Protein AF-A0A182T6E0-F1 (afdb_monomer)

Organism: NCBI:txid74869

Sequence (244 aa):
MKFIGKLLLTLLLLAVLAVVLLYVLGQTRWAAGWMSRWISNNSEYRLSVEKITHSWSKPGQITLEGVTLAQANQPQALAAKQVDLAFSLRQITEPRYFSSVTLRDGMLNVKPQQGISLPIQADTLQLSNMALQSNDAGWQFDAQKVNAGVTPWQPTASHVLGENNQFQFSAGLMVLNGIPASQVLVQGEIKQNQLILSDFGADLAQGDLTGVASRAADGSWLVERLRLSNVRLQTPLTLEQFWD

Foldseek 3Di:
DVVVVVVVVVVVVVVVVVVVVCVVCCFAQVVQQVVQVVPCVPDQKRWHFRGKDDDPVQNQKIKTAQIWMDGHPGPTQWTARIWIFGDDPCCVVVVQETQEIEGEDIEGEDDQQQQDWDSHWHQKYWYAQYWYFYPDPVKGKTFGRKIKMKGRQDTGSGRRRDQWIWMKMFGQWMQIPNFIWGRWIWTWTHHNQKTWTCWTKTCGQNWIWIFTKMADNVRDIDTPDIDIGPHDDDDPDDPVRVVD

Secondary structure (DSSP, 8-state):
-HHHHHHHHHHHHHHHHHHHHHHHHHTSHHHHHHHHHHHHHHSSEEEE-SEEEE-TTSTTEEEEEEEEEEETTS-EEEEEEEEEEEE-GGGGT-TTEEEEEEEEEEEEE-----S---S-EEEEEEEEEEEEEEEETTEEEEEEEEEEEEESB---SS-TT-SEEEEEEEEEEEEETTEEEEEEEEEEEEETTEEEEEEEEEEETTEEEEEEEEE-TTS-EEEEEEEEES-----SS-TGGGT-

pLDDT: mean 91.02, std 8.21, range [57.72, 98.56]

Solvent-accessible surface area (backbone atoms only — not comparable to full-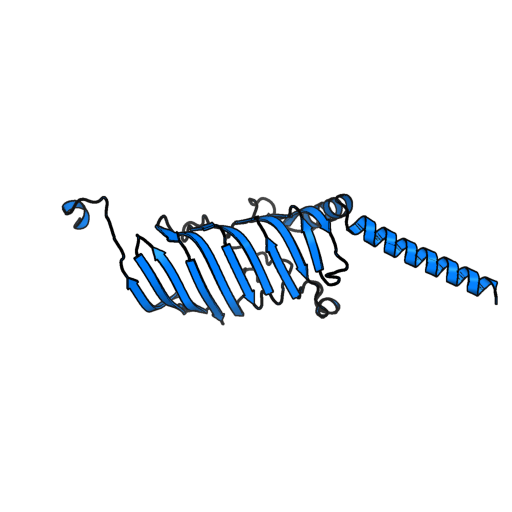atom values): 12082 Å² total; per-residue (Å²): 117,72,63,62,54,51,51,52,50,50,51,50,53,51,51,51,49,49,52,51,49,51,55,58,48,51,45,26,47,65,39,19,50,51,50,18,51,51,46,35,75,75,46,69,36,40,42,44,34,52,30,26,44,73,46,86,94,42,78,57,34,42,37,34,30,50,32,36,35,20,47,65,98,50,71,72,32,34,38,25,48,32,38,39,42,26,61,34,83,58,29,82,84,38,74,48,40,27,42,30,39,37,42,28,57,30,42,37,48,58,64,88,58,88,65,60,48,61,86,53,34,21,52,26,37,35,37,40,50,22,30,42,36,24,85,46,96,90,57,36,34,43,32,35,58,22,33,34,40,29,39,42,21,48,35,38,32,86,32,78,60,30,54,62,24,40,37,40,40,32,23,55,32,35,30,50,76,85,47,63,32,28,63,33,39,40,32,33,34,33,50,86,62,21,40,38,33,77,36,35,34,29,37,37,56,88,14,42,37,40,34,28,34,36,30,45,69,90,66,53,74,47,75,81,40,77,47,78,41,74,61,56,89,79,72,93,63,52,78,71,68,71,76,111

Structure (mmCIF, N/CA/C/O backbone):
data_AF-A0A182T6E0-F1
#
_entry.id   AF-A0A182T6E0-F1
#
loop_
_atom_site.group_PDB
_atom_site.id
_atom_site.type_symbol
_atom_site.label_atom_id
_atom_site.label_alt_id
_atom_site.label_comp_id
_atom_site.label_asym_id
_atom_site.label_entity_id
_atom_site.label_seq_id
_atom_site.pdbx_PDB_ins_code
_atom_site.Cartn_x
_atom_site.Cartn_y
_atom_site.Cartn_z
_atom_site.occupancy
_atom_site.B_iso_or_equiv
_atom_site.auth_seq_id
_atom_site.auth_comp_id
_atom_site.auth_asym_id
_atom_site.auth_atom_id
_atom_site.pdbx_PDB_model_num
ATOM 1 N N . MET A 1 1 ? 34.169 -9.949 -46.796 1.00 57.72 1 MET A N 1
ATOM 2 C CA . MET A 1 1 ? 33.629 -10.632 -45.592 1.00 57.72 1 MET A CA 1
ATOM 3 C C . MET A 1 1 ? 34.096 -10.008 -44.268 1.00 57.72 1 MET A C 1
ATOM 5 O O . MET A 1 1 ? 33.261 -9.800 -43.401 1.00 57.72 1 MET A O 1
ATOM 9 N N . LYS A 1 2 ? 35.375 -9.618 -44.103 1.00 68.12 2 LYS A N 1
ATOM 10 C CA . LYS A 1 2 ? 35.883 -9.005 -42.850 1.00 68.12 2 LYS A CA 1
ATOM 11 C C . LYS A 1 2 ? 35.330 -7.599 -42.529 1.00 68.12 2 LYS A C 1
ATOM 13 O O . LYS A 1 2 ? 35.280 -7.236 -41.362 1.00 68.12 2 LYS A O 1
ATOM 18 N N . PHE A 1 3 ? 34.920 -6.814 -43.532 1.00 76.31 3 PHE A N 1
ATOM 19 C CA . PHE A 1 3 ? 34.395 -5.451 -43.332 1.00 76.31 3 PHE A CA 1
ATOM 20 C C . PHE A 1 3 ? 32.978 -5.443 -42.737 1.00 76.31 3 PHE A C 1
ATOM 22 O O . PHE A 1 3 ? 32.754 -4.790 -41.727 1.00 76.31 3 PHE A O 1
ATOM 29 N N . ILE A 1 4 ? 32.060 -6.248 -43.289 1.00 83.12 4 ILE A N 1
ATOM 30 C CA . ILE A 1 4 ? 30.699 -6.416 -42.748 1.00 83.12 4 ILE A CA 1
ATOM 31 C C . ILE A 1 4 ? 30.737 -6.972 -41.320 1.00 83.12 4 ILE A C 1
ATOM 33 O O . ILE A 1 4 ? 30.045 -6.453 -40.453 1.00 83.12 4 ILE A O 1
ATOM 37 N N . GLY A 1 5 ? 31.596 -7.961 -41.044 1.00 84.88 5 GLY A N 1
ATOM 38 C CA . GLY A 1 5 ? 31.765 -8.486 -39.685 1.00 84.88 5 GLY A CA 1
ATOM 39 C C . GLY A 1 5 ? 32.250 -7.428 -38.686 1.00 84.88 5 GLY A C 1
ATOM 40 O O . GLY A 1 5 ? 31.715 -7.339 -37.587 1.00 84.88 5 GLY A O 1
ATOM 41 N N . LYS A 1 6 ? 33.213 -6.579 -39.076 1.00 90.12 6 LYS A N 1
ATOM 42 C CA . LYS A 1 6 ? 33.683 -5.462 -38.239 1.00 90.12 6 LYS A CA 1
ATOM 43 C C . LYS A 1 6 ? 32.600 -4.401 -38.028 1.00 90.12 6 LYS A C 1
ATOM 45 O O . LYS A 1 6 ? 32.441 -3.950 -36.902 1.00 90.12 6 LYS A O 1
ATOM 50 N N . LEU A 1 7 ? 31.843 -4.051 -39.072 1.00 90.94 7 LEU A N 1
ATOM 51 C CA . LEU A 1 7 ? 30.739 -3.089 -38.996 1.00 90.94 7 LEU A CA 1
ATOM 52 C C . LEU A 1 7 ? 29.631 -3.582 -38.049 1.00 90.94 7 LEU A C 1
ATOM 54 O O . LEU A 1 7 ? 29.219 -2.856 -37.145 1.00 90.94 7 LEU A O 1
ATOM 58 N N . LEU A 1 8 ? 29.189 -4.832 -38.215 1.00 90.44 8 LEU A N 1
ATOM 59 C CA . LEU A 1 8 ? 28.180 -5.448 -37.351 1.00 90.44 8 LEU A CA 1
ATOM 60 C C . LEU A 1 8 ? 28.662 -5.541 -35.900 1.00 90.44 8 LEU A C 1
ATOM 62 O O . LEU A 1 8 ? 27.906 -5.212 -34.992 1.00 90.44 8 LEU A O 1
ATOM 66 N N . LEU A 1 9 ? 29.928 -5.909 -35.675 1.00 93.00 9 LEU A N 1
ATOM 67 C CA . LEU A 1 9 ? 30.518 -5.932 -34.336 1.00 93.00 9 LEU A CA 1
ATOM 68 C C . LEU A 1 9 ? 30.552 -4.533 -33.703 1.00 93.00 9 LEU A C 1
ATOM 70 O O . LEU A 1 9 ? 30.203 -4.388 -32.535 1.00 93.00 9 LEU A O 1
ATOM 74 N N . THR A 1 10 ? 30.932 -3.496 -34.458 1.00 93.62 10 THR A N 1
ATOM 75 C CA . THR A 1 10 ? 30.927 -2.115 -33.947 1.00 93.62 10 THR A CA 1
ATOM 76 C C . THR A 1 10 ? 29.522 -1.618 -33.621 1.00 93.62 10 THR 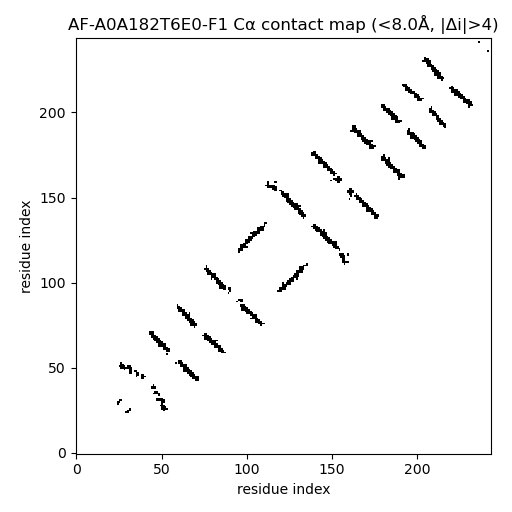A C 1
ATOM 78 O O . THR A 1 10 ? 29.335 -0.987 -32.585 1.00 93.62 10 THR A O 1
ATOM 81 N N . LEU A 1 11 ? 28.526 -1.942 -34.452 1.00 93.19 11 LEU A N 1
ATOM 82 C CA . LEU A 1 11 ? 27.127 -1.601 -34.189 1.00 93.19 11 LEU A CA 1
ATOM 83 C C . LEU A 1 11 ? 26.599 -2.320 -32.948 1.00 93.19 11 LEU A C 1
ATOM 85 O O . LEU A 1 11 ? 25.951 -1.694 -32.115 1.00 93.19 11 LEU A O 1
ATOM 89 N N . LEU A 1 12 ? 26.919 -3.606 -32.789 1.00 93.88 12 LEU A N 1
ATOM 90 C CA . LEU A 1 12 ? 26.554 -4.378 -31.605 1.00 93.88 12 LEU A CA 1
ATOM 91 C C . LEU A 1 12 ? 27.196 -3.798 -30.337 1.00 93.88 12 LEU A C 1
ATOM 93 O O . LEU A 1 12 ? 26.510 -3.620 -29.335 1.00 93.88 12 LEU A O 1
ATOM 97 N N . LEU A 1 13 ? 28.481 -3.433 -30.384 1.00 94.50 13 LEU A N 1
ATOM 98 C CA . LEU A 1 13 ? 29.164 -2.787 -29.258 1.00 94.50 13 LEU A CA 1
ATOM 99 C C . LEU A 1 13 ? 28.557 -1.422 -28.912 1.00 94.50 13 LEU A C 1
ATOM 101 O O . LEU A 1 13 ? 28.362 -1.132 -27.734 1.00 94.50 13 LEU A O 1
ATOM 105 N N . LEU A 1 14 ? 28.216 -0.602 -29.911 1.00 95.06 14 LEU A N 1
ATOM 106 C CA . LEU A 1 14 ? 27.526 0.672 -29.689 1.00 95.06 14 LEU A CA 1
ATOM 107 C C . LEU A 1 14 ? 26.131 0.471 -29.093 1.00 95.06 14 LEU A C 1
ATOM 109 O O . LEU A 1 14 ? 25.751 1.208 -28.188 1.00 95.06 14 LEU A O 1
ATOM 113 N N . ALA A 1 15 ? 25.387 -0.535 -29.556 1.00 93.56 15 ALA A N 1
ATOM 114 C CA . ALA A 1 15 ? 24.080 -0.869 -29.005 1.00 93.56 15 ALA A CA 1
ATOM 115 C C . ALA A 1 15 ? 24.186 -1.297 -27.534 1.00 93.56 15 ALA A C 1
ATOM 117 O O . ALA A 1 15 ? 23.445 -0.795 -26.693 1.00 93.56 15 ALA A O 1
ATOM 118 N N . VAL A 1 16 ? 25.150 -2.160 -27.197 1.00 93.44 16 VAL A N 1
ATOM 119 C CA . VAL A 1 16 ? 25.416 -2.565 -25.808 1.00 93.44 16 VAL A CA 1
ATOM 120 C C . VAL A 1 16 ? 25.812 -1.360 -24.954 1.00 93.44 16 VAL A C 1
ATOM 122 O O . VAL A 1 16 ? 25.268 -1.181 -23.867 1.00 93.44 16 VAL A O 1
ATOM 125 N N . LEU A 1 17 ? 26.702 -0.495 -25.450 1.00 93.50 17 LEU A N 1
ATOM 126 C CA . LEU A 1 17 ? 27.092 0.729 -24.748 1.00 93.50 17 LEU A CA 1
ATOM 127 C C . LEU A 1 17 ? 25.886 1.642 -24.495 1.00 93.50 17 LEU A C 1
ATOM 129 O O . LEU A 1 17 ? 25.734 2.159 -23.391 1.00 93.50 17 LEU A O 1
ATOM 133 N N . ALA A 1 18 ? 25.011 1.810 -25.487 1.00 92.00 18 ALA A N 1
ATOM 134 C CA . ALA A 1 18 ? 23.792 2.598 -25.350 1.00 92.00 18 ALA A CA 1
ATOM 135 C C . ALA A 1 18 ? 22.856 2.015 -24.280 1.00 92.00 18 ALA A C 1
ATOM 137 O O . ALA A 1 18 ? 22.346 2.764 -23.450 1.00 92.00 18 ALA A O 1
ATOM 138 N N . VAL A 1 19 ? 22.682 0.690 -24.236 1.00 90.00 19 VAL A N 1
ATOM 139 C CA . VAL A 1 19 ? 21.894 0.013 -23.191 1.00 90.00 19 VAL A CA 1
ATOM 140 C C . VAL A 1 19 ? 22.500 0.241 -21.806 1.00 90.00 19 VAL A C 1
ATOM 142 O O . VAL A 1 19 ? 21.774 0.574 -20.873 1.00 90.00 19 VAL A O 1
ATOM 145 N N . VAL A 1 20 ? 23.823 0.126 -21.666 1.00 88.31 20 VAL A N 1
ATOM 146 C CA . VAL A 1 20 ? 24.518 0.384 -20.394 1.00 88.31 20 VAL A CA 1
ATOM 147 C C . VAL A 1 20 ? 24.355 1.843 -19.962 1.00 88.31 20 VAL A C 1
ATOM 149 O O . VAL A 1 20 ? 24.068 2.107 -18.797 1.00 88.31 20 VAL A O 1
ATOM 152 N N . LEU A 1 21 ? 24.482 2.799 -20.886 1.00 87.94 21 LEU A N 1
ATOM 153 C CA . LEU A 1 21 ? 24.272 4.217 -20.590 1.00 87.94 21 LEU A CA 1
ATOM 154 C C . LEU A 1 21 ? 22.830 4.499 -20.159 1.00 87.94 21 LEU A C 1
ATOM 156 O O . LEU A 1 21 ? 22.627 5.172 -19.152 1.00 87.94 21 LEU A O 1
ATOM 160 N N . LEU A 1 22 ? 21.836 3.957 -20.869 1.00 86.06 22 LEU A N 1
ATOM 161 C CA . LEU A 1 22 ? 20.424 4.080 -20.494 1.00 86.06 22 LEU A CA 1
ATOM 162 C C . LEU A 1 22 ? 20.152 3.471 -19.117 1.00 86.06 22 LEU A C 1
ATOM 164 O O . LEU A 1 22 ? 19.451 4.079 -18.311 1.00 86.06 22 LEU A O 1
ATOM 168 N N . TYR A 1 23 ? 20.745 2.314 -18.825 1.00 85.06 23 TYR A N 1
ATOM 169 C CA . TYR A 1 23 ? 20.648 1.664 -17.522 1.00 85.06 23 TYR A CA 1
ATOM 170 C C . TYR A 1 23 ? 21.203 2.547 -16.398 1.00 85.06 23 TYR A C 1
ATOM 172 O O . TYR A 1 23 ? 20.532 2.750 -15.387 1.00 85.06 23 TYR A O 1
ATOM 180 N N . VAL A 1 24 ? 22.402 3.112 -16.580 1.00 83.06 24 VAL A N 1
ATOM 181 C CA . VAL A 1 24 ? 23.033 3.982 -15.576 1.00 83.06 24 VAL A CA 1
ATOM 182 C C . VAL A 1 24 ? 22.238 5.275 -15.403 1.00 83.06 24 VAL A C 1
ATOM 184 O O . VAL A 1 24 ? 21.956 5.665 -14.274 1.00 83.06 24 VAL A O 1
ATOM 187 N N . LEU A 1 25 ? 21.828 5.918 -16.500 1.00 82.88 25 LEU A N 1
ATOM 188 C CA . LEU A 1 25 ? 21.055 7.163 -16.464 1.00 82.88 25 LEU A CA 1
ATOM 189 C C . LEU A 1 25 ? 19.673 6.966 -15.836 1.00 82.88 25 LEU A C 1
ATOM 191 O O . LEU A 1 25 ? 19.236 7.821 -15.064 1.00 82.88 25 LEU A O 1
ATOM 195 N N . GLY A 1 26 ? 19.013 5.839 -16.112 1.00 79.56 26 GLY A N 1
ATOM 196 C CA . GLY A 1 26 ? 17.705 5.492 -15.555 1.00 79.56 26 GLY A CA 1
ATOM 197 C C . GLY A 1 26 ? 17.693 5.397 -14.028 1.00 79.56 26 GLY A C 1
ATOM 198 O O . GLY A 1 26 ? 16.669 5.670 -13.412 1.00 79.56 26 GLY A O 1
ATOM 199 N N . GLN A 1 27 ? 18.838 5.100 -13.408 1.00 82.06 27 GLN A N 1
ATOM 200 C CA . GLN A 1 27 ? 18.989 5.005 -11.950 1.00 82.06 27 GLN A CA 1
ATOM 201 C C . GLN A 1 27 ? 19.401 6.320 -11.268 1.00 82.06 27 GLN A C 1
ATOM 203 O O . GLN A 1 27 ? 19.861 6.339 -10.125 1.00 82.06 27 GLN A O 1
ATOM 208 N N . THR A 1 28 ? 19.294 7.449 -11.967 1.00 83.12 28 THR A N 1
ATOM 209 C CA . THR A 1 28 ? 19.714 8.748 -11.428 1.00 83.12 28 THR A CA 1
ATOM 210 C C . THR A 1 28 ? 18.536 9.608 -10.980 1.00 83.12 28 THR A C 1
ATOM 212 O O . THR A 1 28 ? 17.399 9.455 -11.431 1.00 83.12 28 THR A O 1
ATOM 215 N N . ARG A 1 29 ? 18.833 10.607 -10.137 1.00 87.06 29 ARG A N 1
ATOM 216 C CA . ARG A 1 29 ? 17.891 11.687 -9.783 1.00 87.06 29 ARG A CA 1
ATOM 217 C C . ARG A 1 29 ? 17.394 12.450 -11.020 1.00 87.06 29 ARG A C 1
ATOM 219 O O . ARG A 1 29 ? 16.288 12.978 -11.018 1.00 87.06 29 ARG A O 1
ATOM 226 N N . TRP A 1 30 ? 18.194 12.496 -12.091 1.00 85.94 30 TRP A N 1
ATOM 227 C CA . TRP A 1 30 ? 17.812 13.147 -13.344 1.00 85.94 30 TRP A CA 1
ATOM 228 C C . TRP A 1 30 ? 16.653 12.417 -14.033 1.00 85.94 30 TRP A C 1
ATOM 230 O O . TRP A 1 30 ? 15.656 13.055 -14.375 1.00 85.94 30 TRP A O 1
ATOM 240 N N . ALA A 1 31 ? 16.741 11.089 -14.169 1.00 86.25 31 ALA A N 1
ATOM 241 C CA . ALA A 1 31 ? 15.662 10.284 -14.740 1.00 86.25 31 ALA A CA 1
ATOM 242 C C . ALA A 1 31 ? 14.386 10.375 -13.892 1.00 86.25 31 ALA A C 1
ATOM 244 O O . ALA A 1 31 ? 13.301 10.583 -14.436 1.00 86.25 31 ALA A O 1
ATOM 245 N N . ALA A 1 32 ? 14.527 10.324 -12.563 1.00 89.94 32 ALA A N 1
ATOM 246 C CA . ALA A 1 32 ? 13.418 10.499 -11.628 1.00 89.94 32 ALA A CA 1
ATOM 247 C C . ALA A 1 32 ? 12.711 11.854 -11.813 1.00 89.94 32 ALA A C 1
ATOM 249 O O . ALA A 1 32 ? 11.487 11.907 -11.949 1.00 89.94 32 ALA A O 1
ATOM 250 N N . GLY A 1 33 ? 13.472 12.949 -11.912 1.00 90.06 33 GLY A N 1
ATOM 251 C CA . GLY A 1 33 ? 12.927 14.291 -12.127 1.00 90.06 33 GLY A CA 1
ATOM 252 C C . GLY A 1 33 ? 12.317 14.502 -13.518 1.00 90.06 33 GLY A C 1
ATOM 253 O O . GLY A 1 33 ? 11.352 15.256 -13.668 1.00 90.06 33 GLY A O 1
ATOM 254 N N . TRP A 1 34 ? 12.846 13.853 -14.559 1.00 89.44 34 TRP A N 1
ATOM 255 C CA . TRP A 1 34 ? 12.226 13.851 -15.888 1.00 89.44 34 TRP A CA 1
ATOM 256 C C . TRP A 1 34 ? 10.898 13.080 -15.889 1.00 89.44 34 TRP A C 1
ATOM 258 O O . TRP A 1 34 ? 9.882 13.639 -16.298 1.00 89.44 34 TRP A O 1
ATOM 268 N N . MET A 1 35 ? 10.881 11.858 -15.345 1.00 90.00 35 MET A N 1
ATOM 269 C CA . MET A 1 35 ? 9.68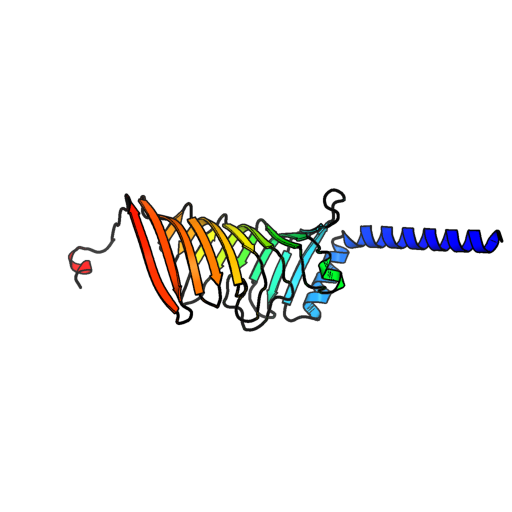4 11.014 -15.236 1.00 90.00 35 MET A CA 1
ATOM 270 C C . MET A 1 35 ? 8.581 11.695 -14.419 1.00 90.00 35 MET A C 1
ATOM 272 O O . MET A 1 35 ? 7.432 11.745 -14.852 1.00 90.00 35 MET A O 1
ATOM 276 N N . SER A 1 36 ? 8.940 12.284 -13.276 1.00 91.44 36 SER A N 1
ATOM 277 C CA . SER A 1 36 ? 8.018 13.018 -12.399 1.00 91.44 36 SER A CA 1
ATOM 278 C C . SER A 1 36 ? 7.305 14.155 -13.134 1.00 91.44 36 SER A C 1
ATOM 280 O O . SER A 1 36 ? 6.081 14.275 -13.073 1.00 91.44 36 SER A O 1
ATOM 282 N N . ARG A 1 37 ? 8.059 14.965 -13.893 1.00 92.31 37 ARG A N 1
ATOM 283 C CA . ARG A 1 37 ? 7.504 16.067 -14.696 1.00 92.31 37 ARG A CA 1
ATOM 284 C C . ARG A 1 37 ? 6.657 15.563 -15.855 1.00 92.31 37 ARG A C 1
ATOM 286 O O . ARG A 1 37 ? 5.596 16.121 -16.107 1.00 92.31 37 ARG A O 1
ATOM 293 N N . TRP A 1 38 ? 7.109 14.521 -16.551 1.00 91.19 38 TRP A N 1
ATOM 294 C CA . TRP A 1 38 ? 6.354 13.952 -17.662 1.00 91.19 38 TRP A CA 1
ATOM 295 C C . TRP A 1 38 ? 5.000 13.408 -17.189 1.00 91.19 38 TRP A C 1
ATOM 297 O O . TRP A 1 38 ? 3.981 13.779 -17.764 1.00 91.19 38 TRP A O 1
ATOM 307 N N . ILE A 1 39 ? 4.960 12.634 -16.099 1.00 89.44 39 ILE A N 1
ATOM 308 C CA . ILE A 1 39 ? 3.701 12.130 -15.523 1.00 89.44 39 ILE A CA 1
ATOM 309 C C . ILE A 1 39 ? 2.827 13.293 -15.047 1.00 89.44 39 ILE A C 1
ATOM 311 O O . ILE A 1 39 ? 1.645 13.340 -15.376 1.00 89.44 39 ILE A O 1
ATOM 315 N N . SER A 1 40 ? 3.411 14.267 -14.345 1.00 89.75 40 SER A N 1
ATOM 316 C CA . SER A 1 40 ? 2.656 15.403 -13.802 1.00 89.75 40 SER A CA 1
ATOM 317 C C . SER A 1 40 ? 2.054 16.325 -14.865 1.00 89.75 40 SER A C 1
ATOM 319 O O . SER A 1 40 ? 1.021 16.939 -14.620 1.00 89.75 40 SER A O 1
ATOM 321 N N . ASN A 1 41 ? 2.678 16.427 -16.041 1.00 92.00 41 ASN A N 1
ATOM 322 C CA . ASN A 1 41 ? 2.191 17.265 -17.139 1.00 92.00 41 ASN A CA 1
ATOM 323 C C . ASN A 1 41 ? 1.202 16.539 -18.063 1.00 92.00 41 ASN A C 1
ATOM 325 O O . ASN A 1 41 ? 0.455 17.200 -18.777 1.00 92.00 41 ASN A O 1
ATOM 329 N N . ASN A 1 42 ? 1.222 15.202 -18.086 1.00 90.50 42 ASN A N 1
ATOM 330 C CA . ASN A 1 42 ? 0.431 14.386 -19.016 1.00 90.50 42 ASN A CA 1
ATOM 331 C C . ASN A 1 42 ? -0.646 13.543 -18.313 1.00 90.50 42 ASN A C 1
ATOM 333 O O . ASN A 1 42 ? -1.236 12.662 -18.935 1.00 90.50 42 ASN A O 1
ATOM 337 N N . SER A 1 43 ? -0.892 13.769 -17.021 1.00 88.12 43 SER A N 1
ATOM 338 C CA . SER A 1 43 ? -1.910 13.043 -16.262 1.00 88.12 43 SER A CA 1
ATOM 339 C C . SER A 1 43 ? -2.607 13.935 -15.241 1.00 88.12 43 SER A C 1
ATOM 341 O O . SER A 1 43 ? -2.153 15.032 -14.925 1.00 88.12 43 SER A O 1
ATOM 343 N N . GLU A 1 44 ? -3.703 13.430 -14.683 1.00 88.50 44 GLU A N 1
ATOM 344 C CA . GLU A 1 44 ? -4.434 14.073 -13.586 1.00 88.50 44 GLU A CA 1
ATOM 345 C C . GLU A 1 44 ? -3.743 13.885 -12.224 1.00 88.50 44 GLU A C 1
ATOM 347 O O . GLU A 1 44 ? -4.274 14.291 -11.190 1.00 88.50 44 GLU A O 1
ATOM 352 N N . TYR A 1 45 ? -2.549 13.286 -12.206 1.00 89.25 45 TYR A N 1
ATOM 353 C CA . TYR A 1 45 ? -1.746 13.065 -11.012 1.00 89.25 45 TYR A CA 1
ATOM 354 C C . TYR A 1 45 ? -0.513 13.957 -11.009 1.00 89.25 45 TYR A C 1
ATOM 356 O O . TYR A 1 45 ? 0.156 14.116 -12.021 1.00 89.25 45 TYR A O 1
ATOM 364 N N . ARG A 1 46 ? -0.152 14.474 -9.836 1.00 92.12 46 ARG A N 1
ATOM 365 C CA . ARG A 1 46 ? 1.157 15.071 -9.569 1.00 92.12 46 ARG A CA 1
ATOM 366 C C . ARG A 1 46 ? 2.017 14.040 -8.857 1.00 92.12 46 ARG A C 1
ATOM 368 O O . ARG A 1 46 ? 1.766 13.725 -7.695 1.00 92.12 46 ARG A O 1
ATOM 375 N N . LEU A 1 47 ? 3.010 13.521 -9.570 1.00 93.31 47 LEU A N 1
ATOM 376 C CA . LEU A 1 47 ? 3.992 12.577 -9.050 1.00 93.31 47 LEU A CA 1
ATOM 377 C C . LEU A 1 47 ? 5.340 13.281 -8.899 1.00 93.31 47 LEU A C 1
ATOM 379 O O . LEU A 1 47 ? 5.831 13.893 -9.847 1.00 93.31 47 LEU A O 1
ATOM 383 N N . SER A 1 48 ? 5.970 13.121 -7.740 1.00 95.06 48 SER A N 1
ATOM 384 C CA . SER A 1 48 ? 7.385 13.431 -7.545 1.00 95.06 48 SER A CA 1
ATOM 385 C C . SER A 1 48 ? 8.113 12.199 -7.036 1.00 95.06 48 SER A C 1
ATOM 387 O O . SER A 1 48 ? 7.660 11.556 -6.094 1.00 95.06 48 SER A O 1
ATOM 389 N N . VAL A 1 49 ? 9.250 11.900 -7.651 1.00 96.06 49 VAL A N 1
ATOM 390 C CA . VAL A 1 49 ? 10.186 10.847 -7.260 1.00 96.06 49 VAL A CA 1
ATOM 391 C C . VAL A 1 49 ? 11.566 11.478 -7.181 1.00 96.06 49 VAL A C 1
ATOM 393 O O . VAL A 1 49 ? 12.006 12.130 -8.131 1.00 96.06 49 VAL A O 1
ATOM 396 N N . GLU A 1 50 ? 12.265 11.288 -6.068 1.00 94.56 50 GLU A N 1
ATOM 397 C CA . GLU A 1 50 ? 13.601 11.857 -5.900 1.00 94.56 50 GLU A CA 1
ATOM 398 C C . GLU A 1 50 ? 14.671 11.061 -6.638 1.00 94.56 50 GLU A C 1
ATOM 400 O O . GLU A 1 50 ? 15.596 11.638 -7.218 1.00 94.56 50 GLU A O 1
ATOM 405 N N . LYS A 1 51 ? 14.573 9.731 -6.593 1.00 93.94 51 LYS A N 1
ATOM 406 C CA . LYS A 1 51 ? 15.581 8.828 -7.143 1.00 93.94 51 LYS A CA 1
ATOM 407 C C . LYS A 1 51 ? 14.950 7.497 -7.530 1.00 93.94 51 LYS A C 1
ATOM 409 O O . LYS A 1 51 ? 14.037 7.016 -6.869 1.00 93.94 51 LYS A O 1
ATOM 414 N N . ILE A 1 52 ? 15.465 6.905 -8.598 1.00 94.06 52 ILE A N 1
ATOM 415 C CA . ILE A 1 52 ? 15.124 5.552 -9.033 1.00 94.06 52 ILE A CA 1
ATOM 416 C C . ILE A 1 52 ? 16.360 4.693 -8.808 1.00 94.06 52 ILE A C 1
ATOM 418 O O . ILE A 1 52 ? 17.463 5.109 -9.149 1.00 94.06 52 ILE A O 1
ATOM 422 N N . THR A 1 53 ? 16.197 3.506 -8.249 1.00 91.69 53 THR A N 1
ATOM 423 C CA . THR A 1 53 ? 17.273 2.533 -8.076 1.00 91.69 53 THR A CA 1
ATOM 424 C C . THR A 1 53 ? 16.839 1.163 -8.570 1.00 91.69 53 THR A C 1
ATOM 426 O O . THR A 1 53 ? 15.657 0.821 -8.600 1.00 91.69 53 THR A O 1
ATOM 429 N N . HIS A 1 54 ? 17.817 0.375 -9.004 1.00 91.12 54 HIS A N 1
ATOM 430 C CA . HIS A 1 54 ? 17.611 -0.998 -9.435 1.00 91.12 54 HIS A CA 1
ATOM 431 C C . HIS A 1 54 ? 18.778 -1.852 -8.935 1.00 91.12 54 HIS A C 1
ATOM 433 O O . HIS A 1 54 ? 19.939 -1.457 -9.047 1.00 91.12 54 HIS A O 1
ATOM 439 N N . SER A 1 55 ? 18.475 -3.025 -8.376 1.00 86.69 55 SER A N 1
ATOM 440 C CA . SER A 1 55 ? 19.485 -3.946 -7.850 1.00 86.69 55 SER A CA 1
ATOM 441 C C . SER A 1 55 ? 19.544 -5.218 -8.681 1.00 86.69 55 SER A C 1
ATOM 443 O O . SER A 1 55 ? 18.528 -5.866 -8.914 1.00 86.69 55 SER A O 1
ATOM 445 N N . TRP A 1 56 ? 20.754 -5.657 -9.023 1.00 86.44 56 TRP A N 1
ATOM 446 C CA . TRP A 1 56 ? 20.979 -6.944 -9.687 1.00 86.44 56 TRP A CA 1
ATOM 447 C C . TRP A 1 56 ? 20.548 -8.153 -8.847 1.00 86.44 56 TRP A C 1
ATOM 449 O O . TRP A 1 56 ? 20.280 -9.209 -9.407 1.00 86.44 56 TRP A O 1
ATOM 459 N N . SER A 1 57 ? 20.437 -8.010 -7.521 1.00 89.19 57 SER A N 1
ATOM 460 C CA . SER A 1 57 ? 19.893 -9.067 -6.657 1.00 89.19 57 SER A CA 1
ATOM 461 C C . SER A 1 57 ? 18.376 -9.241 -6.793 1.00 89.19 57 SER A C 1
ATOM 463 O O . SER A 1 57 ? 17.845 -10.272 -6.387 1.00 89.19 57 SER A O 1
ATOM 465 N N . LYS A 1 58 ? 17.677 -8.248 -7.360 1.00 89.62 58 LYS A N 1
ATOM 466 C CA . LYS A 1 58 ? 16.232 -8.256 -7.622 1.00 89.62 58 LYS A CA 1
ATOM 467 C C . LYS A 1 58 ? 15.951 -7.681 -9.020 1.00 89.62 58 LYS A C 1
ATOM 469 O O . LYS A 1 58 ? 15.363 -6.608 -9.129 1.00 89.62 58 LYS A O 1
ATOM 474 N N . PRO A 1 59 ? 16.343 -8.384 -10.097 1.00 87.88 59 PRO A N 1
ATOM 475 C CA . PRO A 1 59 ? 16.296 -7.845 -11.461 1.00 87.88 59 PRO A CA 1
ATOM 476 C C . PRO A 1 59 ? 14.871 -7.585 -11.979 1.00 87.88 59 PRO A C 1
ATOM 478 O O . PRO A 1 59 ? 14.680 -6.880 -12.962 1.00 87.88 59 PRO A O 1
ATOM 481 N N . GLY A 1 60 ? 13.861 -8.170 -11.332 1.00 92.25 60 GLY A N 1
ATOM 482 C CA . GLY A 1 60 ? 12.451 -7.937 -11.634 1.00 92.25 60 GLY A CA 1
ATOM 483 C C . GLY A 1 60 ? 11.830 -6.785 -10.847 1.00 92.25 60 GLY A C 1
ATOM 484 O O . GLY A 1 60 ? 10.612 -6.690 -10.841 1.00 92.25 60 GLY A O 1
ATOM 485 N N . GLN A 1 61 ? 12.607 -5.956 -10.144 1.00 94.75 61 GLN A N 1
ATOM 486 C CA . GLN A 1 61 ? 12.081 -4.906 -9.273 1.00 94.75 61 GLN A CA 1
ATOM 487 C C . GLN A 1 61 ? 12.813 -3.580 -9.493 1.00 94.75 61 GLN A C 1
ATOM 489 O O . GLN A 1 61 ? 14.042 -3.533 -9.511 1.00 94.75 61 GLN A O 1
ATOM 494 N N . ILE A 1 62 ? 12.054 -2.488 -9.567 1.00 94.31 62 ILE A N 1
ATOM 495 C CA . ILE A 1 62 ? 12.579 -1.126 -9.425 1.00 94.31 62 ILE A CA 1
ATOM 496 C C . ILE A 1 62 ? 12.154 -0.540 -8.086 1.00 94.31 62 ILE A C 1
ATOM 498 O O . ILE A 1 62 ? 11.065 -0.818 -7.582 1.00 94.31 62 ILE A O 1
ATOM 502 N N . THR A 1 63 ? 13.016 0.296 -7.527 1.00 96.06 63 THR A N 1
ATOM 503 C CA . THR A 1 63 ? 12.757 1.002 -6.280 1.00 96.06 63 THR A CA 1
ATOM 504 C C . THR A 1 63 ? 12.751 2.500 -6.551 1.00 96.06 63 THR A C 1
ATOM 506 O O . THR A 1 63 ? 13.645 3.043 -7.196 1.00 96.06 63 THR A O 1
ATOM 509 N N . LEU A 1 64 ? 11.711 3.172 -6.079 1.00 96.31 64 LEU A N 1
ATOM 510 C CA . LEU A 1 64 ? 11.537 4.615 -6.152 1.00 96.31 64 LEU A CA 1
ATOM 511 C C . LEU A 1 64 ? 11.726 5.179 -4.744 1.00 96.31 64 LEU A C 1
ATOM 513 O O . LEU A 1 64 ? 11.054 4.741 -3.815 1.00 96.31 64 LEU A O 1
ATOM 517 N N . GLU A 1 65 ? 12.623 6.143 -4.576 1.00 96.62 65 GLU A N 1
ATOM 518 C CA . GLU A 1 65 ? 12.886 6.800 -3.293 1.00 96.62 65 GLU A CA 1
ATOM 519 C C . GLU A 1 65 ? 12.268 8.208 -3.279 1.00 96.62 65 GLU A C 1
ATOM 521 O O . GLU A 1 65 ? 12.267 8.907 -4.299 1.00 96.62 65 GLU A O 1
ATOM 526 N N . GLY A 1 66 ? 11.756 8.631 -2.119 1.00 96.62 66 GLY A N 1
ATOM 527 C CA . GLY A 1 66 ? 11.158 9.957 -1.921 1.00 96.62 66 GLY A CA 1
ATOM 528 C C . GLY A 1 66 ? 9.940 10.186 -2.817 1.00 96.62 66 GLY A C 1
ATOM 529 O O . GLY A 1 66 ? 9.889 11.152 -3.579 1.00 96.62 66 GLY A O 1
ATOM 530 N N . VAL A 1 67 ? 8.984 9.256 -2.782 1.00 96.81 67 VAL A N 1
ATOM 531 C CA . VAL A 1 67 ? 7.801 9.288 -3.643 1.00 96.81 67 VAL A CA 1
ATOM 532 C C . VAL A 1 67 ? 6.709 10.113 -2.994 1.00 96.81 67 VAL A C 1
ATOM 534 O O . VAL A 1 67 ? 6.300 9.848 -1.867 1.00 96.81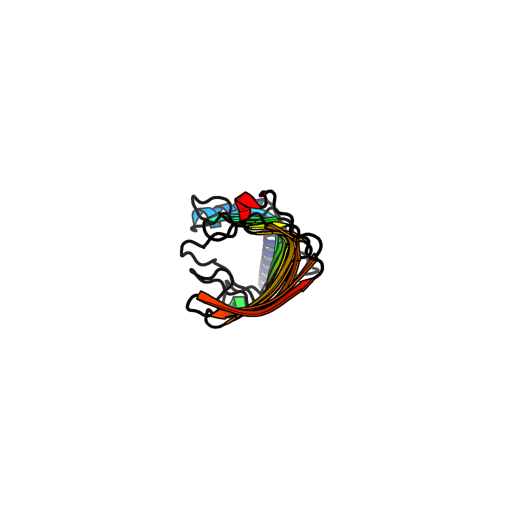 67 VAL A O 1
ATOM 537 N N . THR A 1 68 ? 6.165 11.065 -3.740 1.00 95.69 68 THR A N 1
ATOM 538 C CA . THR A 1 68 ? 4.925 11.742 -3.373 1.00 95.69 68 THR A CA 1
ATOM 539 C C . THR A 1 68 ? 3.944 11.700 -4.531 1.00 95.69 68 THR A C 1
ATOM 541 O O . THR A 1 68 ? 4.329 11.857 -5.690 1.00 95.69 68 THR A O 1
ATOM 544 N N . LEU A 1 69 ? 2.674 11.470 -4.214 1.00 93.12 69 LEU A N 1
ATOM 545 C CA . LEU A 1 69 ? 1.585 11.429 -5.178 1.00 93.12 69 LEU A CA 1
ATOM 546 C C . LEU A 1 69 ? 0.424 12.272 -4.661 1.00 93.12 69 LEU A C 1
ATOM 548 O O . LEU A 1 69 ? 0.011 12.157 -3.506 1.00 93.12 69 LEU A O 1
ATOM 552 N N . ALA A 1 70 ? -0.124 13.095 -5.540 1.00 91.06 70 ALA A N 1
ATOM 553 C CA . ALA A 1 70 ? -1.364 13.822 -5.327 1.00 91.06 70 ALA A CA 1
ATOM 554 C C . ALA A 1 70 ? -2.211 13.751 -6.598 1.00 91.06 70 ALA A C 1
ATOM 556 O O . ALA A 1 70 ? -1.679 13.604 -7.697 1.00 91.06 70 ALA A O 1
ATOM 557 N N . GLN A 1 71 ? -3.523 13.900 -6.469 1.00 87.88 71 GLN A N 1
ATOM 558 C CA . GLN A 1 71 ? -4.362 14.248 -7.613 1.00 87.88 71 GLN A CA 1
ATOM 559 C C . GLN A 1 71 ? -4.201 15.752 -7.906 1.00 87.88 71 GLN A C 1
ATOM 561 O O . GLN A 1 71 ? -3.876 16.542 -7.013 1.00 87.88 71 GLN A O 1
ATOM 566 N N . ALA A 1 72 ? -4.379 16.169 -9.157 1.00 82.44 72 ALA A N 1
ATOM 567 C CA . ALA A 1 72 ? -4.272 17.566 -9.553 1.00 82.44 72 ALA A CA 1
ATOM 568 C C . ALA A 1 72 ? -5.188 18.454 -8.691 1.00 82.44 72 ALA A C 1
ATOM 570 O O . ALA A 1 72 ? -6.372 18.176 -8.528 1.00 82.44 72 ALA A O 1
ATOM 571 N N . ASN A 1 73 ? -4.616 19.526 -8.132 1.00 82.56 73 ASN A N 1
ATOM 572 C CA . ASN A 1 73 ? -5.290 20.487 -7.243 1.00 82.56 73 ASN A CA 1
ATOM 573 C C . ASN A 1 73 ? -5.861 19.901 -5.939 1.00 82.56 73 ASN A C 1
ATOM 575 O O . ASN A 1 73 ? -6.600 20.586 -5.239 1.00 82.56 73 ASN A O 1
ATOM 579 N N . GLN A 1 74 ? -5.482 18.675 -5.585 1.00 85.38 74 GLN A N 1
ATOM 580 C CA . GLN A 1 74 ? -5.821 18.047 -4.314 1.00 85.38 74 GLN A CA 1
ATOM 581 C C . GLN A 1 74 ? -4.601 18.029 -3.381 1.00 85.38 74 GLN A C 1
ATOM 583 O O . GLN A 1 74 ? -3.459 18.129 -3.849 1.00 85.38 74 GLN A O 1
ATOM 588 N N . PRO A 1 75 ? -4.808 17.905 -2.055 1.00 85.62 75 PRO A N 1
ATOM 589 C CA . PRO A 1 75 ? -3.707 17.676 -1.134 1.00 85.62 75 PRO A CA 1
ATOM 590 C C . PRO A 1 75 ? -3.004 16.354 -1.449 1.00 85.62 75 PRO A C 1
ATOM 592 O O . PRO A 1 75 ? -3.537 15.473 -2.128 1.00 85.62 75 PRO A O 1
ATOM 595 N N . GLN A 1 76 ? -1.792 16.222 -0.923 1.00 88.81 76 GLN A N 1
ATOM 596 C CA . GLN A 1 76 ? -0.984 15.020 -1.064 1.00 88.81 76 GLN A CA 1
ATOM 597 C C . GLN A 1 76 ? -1.752 13.783 -0.582 1.00 88.81 76 GLN A C 1
ATOM 599 O O . GLN A 1 76 ? -2.241 13.746 0.547 1.00 88.81 76 GLN A O 1
ATOM 604 N N . ALA A 1 77 ? -1.863 12.784 -1.456 1.00 90.81 77 ALA A N 1
ATOM 605 C CA . ALA A 1 77 ? -2.526 11.520 -1.165 1.00 90.81 77 ALA A CA 1
ATOM 606 C C . ALA A 1 77 ? -1.537 10.507 -0.583 1.00 90.81 77 ALA A C 1
ATOM 608 O O . ALA A 1 77 ? -1.874 9.791 0.346 1.00 90.81 77 ALA A O 1
ATOM 609 N N . LEU A 1 78 ? -0.305 10.474 -1.091 1.00 94.00 78 LEU A N 1
ATOM 610 C CA . LEU A 1 78 ? 0.746 9.564 -0.647 1.00 94.00 78 LEU A CA 1
ATOM 611 C C . LEU A 1 78 ? 2.064 10.321 -0.507 1.00 94.00 78 LEU A C 1
ATOM 613 O O . LEU A 1 78 ? 2.434 11.104 -1.383 1.00 94.00 78 LEU A O 1
ATOM 617 N N . ALA A 1 79 ? 2.796 10.017 0.555 1.00 96.75 79 ALA A N 1
ATOM 618 C CA . ALA A 1 79 ? 4.210 10.317 0.706 1.00 96.75 79 ALA A CA 1
ATOM 619 C C . ALA A 1 79 ? 4.903 9.079 1.269 1.00 96.75 79 ALA A C 1
ATOM 621 O O . ALA A 1 79 ? 4.631 8.693 2.396 1.00 96.75 79 ALA A O 1
ATOM 622 N N . ALA A 1 80 ? 5.791 8.446 0.514 1.00 97.69 80 ALA A N 1
ATOM 623 C CA . ALA A 1 80 ? 6.532 7.270 0.952 1.00 97.69 80 ALA A CA 1
ATOM 624 C C . ALA A 1 80 ? 8.027 7.491 0.759 1.00 97.69 80 ALA A C 1
ATOM 626 O O . ALA A 1 80 ? 8.461 7.994 -0.280 1.00 97.69 80 ALA A O 1
ATOM 627 N N . LYS A 1 81 ? 8.836 7.078 1.739 1.00 98.00 81 LYS A N 1
ATOM 628 C CA . LYS A 1 81 ? 10.292 7.098 1.565 1.00 98.00 81 LYS A CA 1
ATOM 629 C C . LYS A 1 81 ? 10.726 6.140 0.469 1.00 98.00 81 LYS A C 1
ATOM 631 O O . LYS A 1 81 ? 11.670 6.457 -0.248 1.00 98.00 81 LYS A O 1
ATOM 636 N N . GLN A 1 82 ? 10.034 5.011 0.329 1.00 97.88 82 GLN A N 1
ATOM 637 C CA . GLN A 1 82 ? 10.347 4.007 -0.674 1.00 97.88 82 GLN A CA 1
ATOM 638 C C . GLN A 1 82 ? 9.079 3.370 -1.252 1.00 97.88 82 GLN A C 1
ATOM 640 O O . GLN A 1 82 ? 8.158 3.009 -0.518 1.00 97.88 82 GLN A O 1
ATOM 645 N N . VAL A 1 83 ? 9.059 3.204 -2.573 1.00 97.81 83 VAL A N 1
ATOM 646 C CA . VAL A 1 83 ? 8.067 2.412 -3.302 1.00 97.81 83 VAL A CA 1
ATOM 647 C C . VAL A 1 83 ? 8.789 1.373 -4.143 1.00 97.81 83 VAL A C 1
ATOM 649 O O . VAL A 1 83 ? 9.575 1.717 -5.022 1.00 97.81 83 VAL A O 1
ATOM 652 N N . ASP A 1 84 ? 8.512 0.103 -3.883 1.00 97.50 84 ASP A N 1
ATOM 653 C CA . ASP A 1 84 ? 9.025 -1.010 -4.675 1.00 97.50 84 ASP A CA 1
ATOM 654 C C . ASP A 1 84 ? 7.966 -1.444 -5.689 1.00 97.50 84 ASP A C 1
ATOM 656 O O . ASP A 1 84 ? 6.825 -1.724 -5.317 1.00 97.50 84 ASP A O 1
ATOM 660 N N . LEU A 1 85 ? 8.343 -1.519 -6.964 1.00 96.81 85 LEU A N 1
ATOM 661 C CA . LEU A 1 85 ? 7.496 -2.016 -8.046 1.00 96.81 85 LEU A CA 1
ATOM 662 C C . LEU A 1 85 ? 8.153 -3.259 -8.638 1.00 96.81 85 LEU A C 1
ATOM 664 O O . LEU A 1 85 ? 9.221 -3.167 -9.248 1.00 96.81 85 LEU A O 1
ATOM 668 N N . ALA A 1 86 ? 7.528 -4.418 -8.452 1.00 96.94 86 ALA A N 1
ATOM 669 C CA . ALA A 1 86 ? 7.975 -5.664 -9.055 1.00 96.94 86 ALA A CA 1
ATOM 670 C C . ALA A 1 86 ? 7.228 -5.907 -10.368 1.00 96.94 86 ALA A C 1
ATOM 672 O O . ALA A 1 86 ? 5.998 -5.877 -10.428 1.00 96.94 86 ALA A O 1
ATOM 673 N N . PHE A 1 87 ? 7.979 -6.133 -11.436 1.00 94.88 87 PHE A N 1
ATOM 674 C CA . PHE A 1 87 ? 7.456 -6.370 -12.769 1.00 94.88 87 PHE A CA 1
ATOM 675 C C . PHE A 1 87 ? 6.760 -7.727 -12.867 1.00 94.88 87 PHE A C 1
ATOM 677 O O . PHE A 1 87 ? 7.037 -8.661 -12.110 1.00 94.88 87 PHE A O 1
ATOM 684 N N . SER A 1 88 ? 5.849 -7.830 -13.826 1.00 93.94 88 SER A N 1
ATOM 685 C CA . SER A 1 88 ? 5.157 -9.069 -14.168 1.00 93.94 88 SER A CA 1
ATOM 686 C C . SER A 1 88 ? 5.356 -9.373 -15.645 1.00 93.94 88 SER A C 1
ATOM 688 O O . SER A 1 88 ? 5.316 -8.475 -16.482 1.00 93.94 88 SER A O 1
ATOM 690 N N . LEU A 1 89 ? 5.499 -10.652 -16.000 1.00 91.31 89 LEU A N 1
ATOM 691 C CA . LEU A 1 89 ? 5.513 -11.064 -17.409 1.00 91.31 89 LEU A CA 1
ATOM 692 C C . LEU A 1 89 ? 4.195 -10.720 -18.120 1.00 91.31 89 LEU A C 1
ATOM 694 O O . LEU A 1 89 ? 4.185 -10.545 -19.338 1.00 91.31 89 LEU A O 1
ATOM 698 N N . ARG A 1 90 ? 3.102 -10.539 -17.361 1.00 91.75 90 ARG A N 1
ATOM 699 C CA . ARG A 1 90 ? 1.823 -10.048 -17.889 1.00 91.75 90 ARG A CA 1
ATOM 700 C C . ARG A 1 90 ? 1.941 -8.662 -18.514 1.00 91.75 90 ARG A C 1
ATOM 702 O O . ARG A 1 90 ? 1.124 -8.343 -19.362 1.00 91.75 90 ARG A O 1
ATOM 709 N N . GLN A 1 91 ? 2.968 -7.868 -18.191 1.00 91.69 91 GLN A N 1
ATOM 710 C CA . GLN A 1 91 ? 3.157 -6.529 -18.767 1.00 91.69 91 GLN A CA 1
ATOM 711 C C . GLN A 1 91 ? 3.354 -6.512 -20.278 1.00 91.69 91 GLN A C 1
ATOM 713 O O . GLN A 1 91 ? 3.145 -5.474 -20.899 1.00 91.69 91 GLN A O 1
ATOM 718 N N . ILE A 1 92 ? 3.699 -7.655 -20.875 1.00 90.19 92 ILE A N 1
ATOM 719 C CA . ILE A 1 92 ? 3.754 -7.810 -22.330 1.00 90.19 92 ILE A CA 1
ATOM 720 C C . ILE A 1 92 ? 2.369 -7.563 -22.955 1.00 90.19 92 ILE A C 1
ATOM 722 O O . ILE A 1 92 ? 2.280 -6.953 -24.017 1.00 90.19 92 ILE A O 1
ATOM 726 N N . THR A 1 93 ? 1.294 -7.998 -22.292 1.00 93.62 93 THR A N 1
ATOM 727 C CA . THR A 1 93 ? -0.098 -7.820 -22.745 1.00 93.62 93 THR A CA 1
ATOM 728 C C . THR A 1 93 ? -0.861 -6.767 -21.938 1.00 93.62 93 THR A C 1
ATOM 730 O O . THR A 1 93 ? -1.774 -6.132 -22.454 1.00 93.62 93 THR A O 1
ATOM 733 N N . GLU A 1 94 ? -0.473 -6.549 -20.682 1.00 92.50 94 GLU A N 1
ATOM 734 C CA . GLU A 1 94 ? -1.114 -5.667 -19.707 1.00 92.50 94 GLU A CA 1
ATOM 735 C C . GLU A 1 94 ? -0.080 -4.707 -19.088 1.00 92.50 94 GLU A C 1
ATOM 737 O O . GLU A 1 94 ? 0.352 -4.895 -17.949 1.00 92.50 94 GLU A O 1
ATOM 742 N N . PRO A 1 95 ? 0.343 -3.646 -19.795 1.00 89.88 95 PRO A N 1
ATOM 743 C CA . PRO A 1 95 ? 1.518 -2.844 -19.424 1.00 89.88 95 PRO A CA 1
ATOM 744 C C . PRO A 1 95 ? 1.449 -2.187 -18.032 1.00 89.88 95 PRO A C 1
ATOM 746 O O . PRO A 1 95 ? 2.479 -1.849 -17.451 1.00 89.88 95 PRO A O 1
ATOM 749 N N . ARG A 1 96 ? 0.242 -2.020 -17.480 1.00 91.75 96 ARG A N 1
ATOM 750 C CA . ARG A 1 96 ? -0.024 -1.413 -16.163 1.00 91.75 96 ARG A CA 1
ATOM 751 C C . ARG A 1 96 ? -0.039 -2.419 -15.001 1.00 91.75 96 ARG A C 1
ATOM 753 O O . AR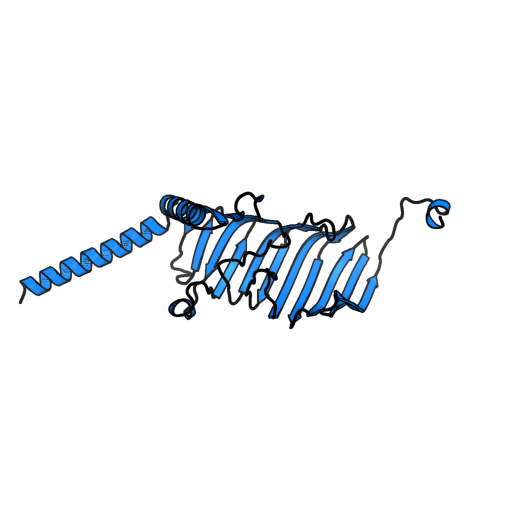G A 1 96 ? -0.283 -2.014 -13.865 1.00 91.75 96 ARG A O 1
ATOM 760 N N . TYR A 1 97 ? 0.172 -3.706 -15.281 1.00 95.44 97 TYR A N 1
ATOM 761 C CA . TYR A 1 97 ? 0.068 -4.792 -14.308 1.00 95.44 97 TYR A CA 1
ATOM 762 C C . TYR A 1 97 ? 1.415 -5.105 -13.653 1.00 95.44 97 TYR A C 1
ATOM 764 O O . TYR A 1 97 ? 2.345 -5.535 -14.320 1.00 95.44 97 TYR A O 1
ATOM 772 N N . PHE A 1 98 ? 1.526 -4.978 -12.339 1.00 97.06 98 PHE A N 1
ATOM 773 C CA . PHE A 1 98 ? 2.727 -5.347 -11.585 1.00 97.06 98 PHE A CA 1
ATOM 774 C C . PHE A 1 98 ? 2.518 -6.667 -10.837 1.00 97.06 98 PHE A C 1
ATOM 776 O O . PHE A 1 98 ? 1.393 -7.059 -10.553 1.00 97.06 98 PHE A O 1
ATOM 783 N N . SER A 1 99 ? 3.587 -7.383 -10.501 1.00 97.12 99 SER A N 1
ATOM 784 C CA . SER A 1 99 ? 3.455 -8.526 -9.587 1.00 97.12 99 SER A CA 1
ATOM 785 C C . SER A 1 99 ? 3.264 -8.031 -8.153 1.00 97.12 99 SER A C 1
ATOM 787 O O . SER A 1 99 ? 2.377 -8.489 -7.440 1.00 97.12 99 SER A O 1
ATOM 789 N N . SER A 1 100 ? 4.012 -7.009 -7.735 1.00 97.69 100 SER A N 1
ATOM 790 C CA . SER A 1 100 ? 3.788 -6.369 -6.439 1.00 97.69 100 SER A CA 1
ATOM 791 C C . SER A 1 100 ? 4.059 -4.874 -6.456 1.00 97.69 100 SER A C 1
ATOM 793 O O . SER A 1 100 ? 4.991 -4.407 -7.111 1.00 97.69 100 SER A O 1
ATOM 795 N N . VAL A 1 101 ? 3.298 -4.145 -5.645 1.00 97.94 101 VAL A N 1
ATOM 796 C CA . VAL A 1 101 ? 3.565 -2.752 -5.279 1.00 97.94 101 VAL A CA 1
ATOM 797 C C . VAL A 1 101 ? 3.720 -2.691 -3.767 1.00 97.94 101 VAL A C 1
ATOM 799 O O . VAL A 1 101 ? 2.810 -3.086 -3.043 1.00 97.94 101 VAL A O 1
ATOM 802 N N . THR A 1 102 ? 4.854 -2.203 -3.269 1.00 98.38 102 THR A N 1
ATOM 803 C CA . THR A 1 102 ? 5.088 -2.067 -1.824 1.00 98.38 102 THR A CA 1
ATOM 804 C C . THR A 1 102 ? 5.403 -0.629 -1.461 1.00 98.38 102 THR A C 1
ATOM 806 O O . THR A 1 102 ? 6.376 -0.071 -1.959 1.00 98.38 102 THR A O 1
ATOM 809 N N . LEU A 1 103 ? 4.614 -0.042 -0.563 1.00 98.31 103 LEU A N 1
ATOM 810 C CA . LEU A 1 103 ? 4.845 1.291 -0.005 1.00 98.31 103 LEU A CA 1
ATOM 811 C C . LEU A 1 103 ? 5.510 1.146 1.366 1.00 98.31 103 LEU A C 1
ATOM 813 O O . LEU A 1 103 ? 5.038 0.361 2.194 1.00 98.31 103 LEU A O 1
ATOM 817 N N . ARG A 1 104 ? 6.600 1.879 1.611 1.00 98.56 104 ARG A N 1
ATOM 818 C CA . ARG A 1 104 ? 7.362 1.790 2.863 1.00 98.56 104 ARG A CA 1
ATOM 819 C C . ARG A 1 104 ? 7.599 3.152 3.496 1.00 98.56 104 ARG A C 1
ATOM 821 O O . ARG A 1 104 ? 7.943 4.116 2.805 1.00 98.56 104 ARG A O 1
ATOM 828 N N . ASP A 1 105 ? 7.485 3.172 4.822 1.00 98.19 105 ASP A N 1
ATOM 829 C CA . ASP A 1 105 ? 7.930 4.263 5.692 1.00 98.19 105 ASP A CA 1
ATOM 830 C C . ASP A 1 105 ? 7.393 5.630 5.248 1.00 98.19 105 ASP A C 1
ATOM 832 O O . ASP A 1 105 ? 8.138 6.521 4.830 1.00 98.19 105 ASP A O 1
ATOM 836 N N . GLY A 1 106 ? 6.075 5.783 5.300 1.00 97.00 106 GLY A N 1
ATOM 837 C CA . GLY A 1 106 ? 5.384 6.922 4.712 1.00 97.00 106 GLY A CA 1
ATOM 838 C C . GLY A 1 106 ? 4.019 7.197 5.319 1.00 97.00 106 GLY A C 1
ATOM 839 O O . GLY A 1 106 ? 3.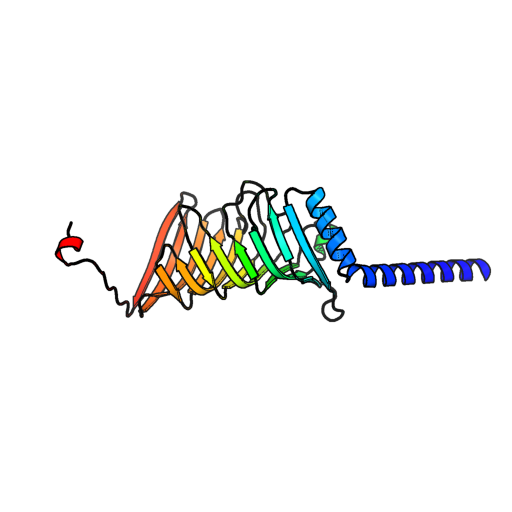646 6.614 6.328 1.00 97.00 106 GLY A O 1
ATOM 840 N N . MET A 1 107 ? 3.265 8.074 4.670 1.00 96.31 107 MET A N 1
ATOM 841 C CA . MET A 1 107 ? 1.893 8.435 4.986 1.00 96.31 107 MET A CA 1
ATOM 842 C C . MET A 1 107 ? 1.007 8.257 3.752 1.00 96.31 107 MET A C 1
ATOM 844 O O . MET A 1 107 ? 1.401 8.618 2.642 1.00 96.31 107 MET A O 1
ATOM 848 N N . LEU A 1 108 ? -0.195 7.729 3.950 1.00 94.06 108 LEU A N 1
ATOM 849 C CA . LEU A 1 108 ? -1.241 7.643 2.939 1.00 94.06 108 LEU A CA 1
ATOM 850 C C . LEU A 1 108 ? -2.527 8.259 3.502 1.00 94.06 108 LEU A C 1
ATOM 852 O O . LEU A 1 108 ? -3.082 7.792 4.495 1.00 94.06 108 LEU A O 1
ATOM 856 N N . ASN A 1 109 ? -3.003 9.300 2.830 1.00 90.81 109 ASN A N 1
ATOM 857 C CA . ASN A 1 109 ? -4.277 9.942 3.102 1.00 90.81 109 ASN A CA 1
ATOM 858 C C . ASN A 1 109 ? -5.376 9.208 2.333 1.00 90.81 109 ASN A C 1
ATOM 860 O O . ASN A 1 109 ? -5.519 9.358 1.117 1.00 90.81 109 ASN A O 1
ATOM 864 N N . VAL A 1 110 ? -6.153 8.408 3.053 1.00 83.62 110 VAL A N 1
ATOM 865 C CA . VAL A 1 110 ? -7.277 7.645 2.522 1.00 83.62 110 VAL A CA 1
ATOM 866 C C . VAL A 1 110 ? -8.460 8.594 2.376 1.00 83.62 110 VAL A C 1
ATOM 868 O O . VAL A 1 110 ? -9.137 8.932 3.346 1.00 83.62 110 VAL A O 1
ATOM 871 N N . LYS A 1 111 ? -8.696 9.060 1.151 1.00 74.94 111 LYS A N 1
ATOM 872 C CA . LYS A 1 111 ? -9.908 9.797 0.790 1.00 74.94 111 LYS A CA 1
ATOM 873 C C . LYS A 1 111 ? -10.767 8.949 -0.143 1.00 74.94 111 LYS A C 1
ATOM 875 O O . LYS A 1 111 ? -10.197 8.219 -0.958 1.00 74.94 111 LYS A O 1
ATOM 880 N N . PRO A 1 112 ? -12.104 9.078 -0.087 1.00 62.94 112 PRO A N 1
ATOM 881 C CA . PRO A 1 112 ? -12.969 8.562 -1.139 1.00 62.94 112 PRO A CA 1
ATOM 882 C C . PRO A 1 112 ? -12.488 9.133 -2.477 1.00 62.94 112 PRO A C 1
ATOM 884 O O . PRO A 1 112 ? -12.463 10.352 -2.672 1.00 62.94 112 PRO A O 1
ATOM 887 N N . GLN A 1 113 ? -11.995 8.267 -3.360 1.00 60.00 113 GLN A N 1
ATOM 888 C CA . GLN A 1 113 ? -11.405 8.702 -4.619 1.00 60.00 113 GLN A CA 1
ATOM 889 C C . GLN A 1 113 ? -12.507 9.300 -5.503 1.00 60.00 113 GLN A C 1
ATOM 891 O O . GLN A 1 113 ? -13.579 8.718 -5.658 1.00 60.00 113 GLN A O 1
ATOM 896 N N . GLN A 1 114 ? -12.264 10.488 -6.059 1.00 62.19 114 GLN A N 1
ATOM 897 C CA . GLN A 1 114 ? -13.252 11.255 -6.827 1.00 62.19 114 GLN A CA 1
ATOM 898 C C . GLN A 1 114 ? -13.391 10.734 -8.269 1.00 62.19 114 GLN A C 1
ATOM 900 O O . GLN A 1 114 ? -13.176 11.476 -9.222 1.00 62.19 114 GLN A O 1
ATOM 905 N N . GLY A 1 115 ? -13.704 9.449 -8.444 1.00 62.88 115 GLY A N 1
ATOM 906 C CA . GLY A 1 115 ? -14.036 8.877 -9.754 1.00 62.88 115 GLY A CA 1
ATOM 907 C C . GLY A 1 115 ? -12.868 8.709 -10.735 1.00 62.88 115 GLY A C 1
ATOM 908 O O . GLY A 1 115 ? -13.111 8.436 -11.907 1.00 62.88 115 GLY A O 1
ATOM 909 N N . ILE A 1 116 ? -11.614 8.831 -10.287 1.00 69.31 116 ILE A N 1
ATOM 910 C CA . ILE A 1 116 ? -10.423 8.571 -11.113 1.00 69.31 116 ILE A CA 1
ATOM 911 C C . ILE A 1 116 ? -9.771 7.276 -10.640 1.00 69.31 116 ILE A C 1
ATOM 913 O O . ILE A 1 116 ? -9.334 7.183 -9.496 1.00 69.31 116 ILE A O 1
ATOM 917 N N . SER A 1 117 ? -9.667 6.287 -11.526 1.00 79.12 117 SER A N 1
ATOM 918 C CA . SER A 1 117 ? -8.975 5.028 -11.241 1.00 79.12 117 SER A CA 1
ATOM 919 C C . SER A 1 117 ? -7.460 5.218 -11.194 1.00 79.12 117 SER A C 1
ATOM 921 O O . SER A 1 117 ? -6.893 5.854 -12.087 1.00 79.12 117 SER A O 1
ATOM 923 N N . LEU A 1 118 ? -6.790 4.582 -10.230 1.00 86.75 118 LEU A N 1
ATOM 924 C CA . LEU A 1 118 ? -5.328 4.517 -10.217 1.00 86.75 118 LEU A CA 1
ATOM 925 C C . LEU A 1 118 ? -4.795 3.869 -11.512 1.00 86.75 118 LEU A C 1
ATOM 927 O O . LEU A 1 118 ? -5.354 2.881 -11.985 1.00 86.75 118 LEU A O 1
ATOM 931 N N . PRO A 1 119 ? -3.703 4.390 -12.099 1.00 86.50 119 PRO A N 1
ATOM 932 C CA . PRO A 1 119 ? -3.227 3.963 -13.415 1.00 86.50 119 PRO A CA 1
ATOM 933 C C . PRO A 1 119 ? -2.422 2.653 -13.386 1.00 86.50 119 PRO A C 1
ATOM 935 O O . PRO A 1 119 ? -1.812 2.299 -14.395 1.00 86.50 119 PRO A O 1
ATOM 938 N N . ILE A 1 120 ? -2.378 1.958 -12.248 1.00 92.38 120 ILE A N 1
ATOM 939 C CA . ILE A 1 120 ? -1.618 0.724 -12.038 1.00 92.38 120 ILE A CA 1
ATOM 940 C C . ILE A 1 120 ? -2.433 -0.264 -11.205 1.00 92.38 120 ILE A C 1
ATOM 942 O O . ILE A 1 120 ? -3.271 0.138 -10.401 1.00 92.38 120 ILE A O 1
ATOM 946 N N . GLN A 1 121 ? -2.142 -1.547 -11.382 1.00 95.81 121 GLN A N 1
ATOM 947 C CA . GLN A 1 121 ? -2.718 -2.655 -10.619 1.00 95.81 121 GLN A CA 1
ATOM 948 C C . GLN A 1 121 ? -1.639 -3.699 -10.329 1.00 95.81 121 GLN A C 1
ATOM 950 O O . GLN A 1 121 ? -0.591 -3.682 -10.983 1.00 95.81 121 GLN A O 1
ATOM 955 N N . ALA A 1 122 ? -1.872 -4.600 -9.373 1.00 97.62 122 ALA A N 1
ATOM 956 C CA . ALA A 1 122 ? -0.909 -5.652 -9.066 1.00 97.62 122 ALA A CA 1
ATOM 957 C C . ALA A 1 122 ? -1.522 -6.947 -8.522 1.00 97.62 122 ALA A C 1
ATOM 959 O O . ALA A 1 122 ? -2.623 -6.934 -7.969 1.00 97.62 122 ALA A O 1
ATOM 960 N N . ASP A 1 123 ? -0.769 -8.054 -8.588 1.00 97.44 123 ASP A N 1
ATOM 961 C CA . ASP A 1 123 ? -1.142 -9.267 -7.844 1.00 97.44 123 ASP A CA 1
ATOM 962 C C . ASP A 1 123 ? -1.183 -8.968 -6.337 1.00 97.44 123 ASP A C 1
ATOM 964 O O . ASP A 1 123 ? -1.995 -9.536 -5.617 1.00 97.44 123 ASP A O 1
ATOM 968 N N . THR A 1 124 ? -0.324 -8.084 -5.816 1.00 97.94 124 THR A N 1
ATOM 969 C CA . THR A 1 124 ? -0.371 -7.689 -4.400 1.00 97.94 124 THR A CA 1
ATOM 970 C C . THR A 1 124 ? 0.036 -6.235 -4.169 1.00 97.94 124 THR A C 1
ATOM 972 O O . THR A 1 124 ? 1.087 -5.789 -4.633 1.00 97.94 124 THR A O 1
ATOM 975 N N . LEU A 1 125 ? -0.763 -5.514 -3.382 1.00 98.31 125 LEU A N 1
ATOM 976 C CA . LEU A 1 125 ? -0.368 -4.254 -2.749 1.00 98.31 125 LEU A CA 1
ATOM 977 C C . LEU A 1 125 ? 0.068 -4.532 -1.313 1.00 98.31 125 LEU A C 1
ATOM 979 O O . LEU A 1 125 ? -0.661 -5.180 -0.569 1.00 98.31 125 LEU A O 1
ATOM 983 N N . GLN A 1 126 ? 1.226 -4.014 -0.912 1.00 98.44 126 GLN A N 1
ATOM 984 C CA . GLN A 1 126 ? 1.722 -4.099 0.459 1.00 98.44 126 GLN A CA 1
ATOM 985 C C . GLN A 1 126 ? 2.015 -2.714 1.031 1.00 98.44 126 GLN A C 1
ATOM 987 O O . GLN A 1 126 ? 2.614 -1.863 0.373 1.00 98.44 126 GLN A O 1
ATOM 992 N N . LEU A 1 127 ? 1.644 -2.512 2.288 1.00 98.44 127 LEU A N 1
ATOM 993 C CA . LEU A 1 127 ? 2.033 -1.371 3.106 1.00 98.44 127 LEU A CA 1
ATOM 994 C C . LEU A 1 127 ? 2.964 -1.879 4.204 1.00 98.44 127 LEU A C 1
ATOM 996 O O . LEU A 1 127 ? 2.655 -2.874 4.855 1.00 98.44 127 LEU A O 1
ATOM 1000 N N . SER A 1 128 ? 4.089 -1.205 4.411 1.00 98.44 128 SER A N 1
ATOM 1001 C CA . SER A 1 128 ? 5.079 -1.563 5.425 1.00 98.44 128 SER A CA 1
ATOM 1002 C C . SER A 1 128 ? 5.439 -0.328 6.235 1.00 98.44 128 SER A C 1
ATOM 1004 O O . SER A 1 128 ? 6.028 0.612 5.702 1.00 98.44 128 SER A O 1
ATOM 1006 N N . ASN A 1 129 ? 5.131 -0.346 7.529 1.00 98.31 129 ASN A N 1
ATOM 1007 C CA . ASN A 1 129 ? 5.391 0.763 8.445 1.00 98.31 129 ASN A CA 1
ATOM 1008 C C . ASN A 1 129 ? 4.861 2.122 7.930 1.00 98.31 129 ASN A C 1
ATOM 1010 O O . ASN A 1 129 ? 5.575 3.124 7.888 1.00 98.31 129 ASN A O 1
ATOM 1014 N N . MET A 1 130 ? 3.600 2.145 7.502 1.00 98.31 130 MET A N 1
ATOM 1015 C CA . MET A 1 130 ? 2.929 3.354 7.017 1.00 98.31 130 MET A CA 1
ATOM 1016 C C . MET A 1 130 ? 2.163 4.067 8.142 1.00 98.31 130 MET A C 1
ATOM 1018 O O . MET A 1 130 ? 1.839 3.483 9.178 1.00 98.31 130 MET A O 1
ATOM 1022 N N . ALA A 1 131 ? 1.838 5.333 7.925 1.00 97.75 131 ALA A N 1
ATOM 1023 C CA . ALA A 1 131 ? 0.781 6.049 8.619 1.00 97.75 131 ALA A CA 1
ATOM 1024 C C . ALA A 1 131 ? -0.417 6.166 7.673 1.00 97.75 131 ALA A C 1
ATOM 1026 O O . ALA A 1 131 ? -0.244 6.534 6.510 1.00 97.75 131 ALA A O 1
ATOM 1027 N N . LEU A 1 132 ? -1.617 5.842 8.144 1.00 95.44 132 LEU A N 1
ATOM 1028 C CA . LEU A 1 132 ? -2.846 6.056 7.385 1.00 95.44 132 LEU A CA 1
ATOM 1029 C C . LEU A 1 132 ? -3.682 7.119 8.072 1.00 95.44 132 LEU A C 1
ATOM 1031 O O . LEU A 1 132 ? -3.856 7.055 9.284 1.00 95.44 132 LEU A O 1
ATOM 1035 N N . GLN A 1 133 ? -4.227 8.044 7.298 1.00 93.25 133 GLN A N 1
ATOM 1036 C CA . GLN A 1 133 ? -5.133 9.060 7.814 1.00 93.25 133 GLN A CA 1
ATOM 1037 C C . GLN A 1 133 ? -6.352 9.187 6.909 1.00 93.25 133 GLN A C 1
ATOM 1039 O O . GLN A 1 133 ? -6.226 9.229 5.685 1.00 93.25 133 GLN A O 1
ATOM 1044 N N . SER A 1 134 ? -7.533 9.288 7.502 1.00 88.75 134 SER A N 1
ATOM 1045 C CA . SER A 1 134 ? -8.748 9.706 6.818 1.00 88.75 134 SER A CA 1
ATOM 1046 C C . SER A 1 134 ? -9.465 10.751 7.651 1.00 88.75 134 SER A C 1
ATOM 1048 O O . SER A 1 134 ? -9.746 10.534 8.825 1.00 88.75 134 SER A O 1
ATOM 1050 N N . ASN A 1 135 ? -9.775 11.876 7.012 1.00 78.06 135 ASN A N 1
ATOM 1051 C CA . ASN A 1 135 ? -10.497 12.994 7.617 1.00 78.06 135 ASN A CA 1
ATOM 1052 C C . ASN A 1 135 ? -11.872 13.163 6.956 1.00 78.06 135 ASN A C 1
ATOM 1054 O O . ASN A 1 135 ? -12.321 14.288 6.738 1.00 78.06 135 ASN A O 1
ATOM 1058 N N . ASP A 1 136 ? -12.498 12.056 6.548 1.00 74.56 136 ASP A N 1
ATOM 1059 C CA . ASP A 1 136 ? -13.840 12.090 5.975 1.00 74.56 136 ASP A CA 1
ATOM 1060 C C . ASP A 1 136 ? -14.895 12.268 7.078 1.00 74.56 136 ASP A C 1
ATOM 1062 O O . ASP A 1 136 ? -14.742 11.770 8.193 1.00 74.56 136 ASP A O 1
ATOM 1066 N N . ALA A 1 137 ? -15.976 12.989 6.779 1.00 63.06 137 ALA A N 1
ATOM 1067 C CA . ALA A 1 137 ? -16.966 13.408 7.773 1.00 63.06 137 ALA A CA 1
ATOM 1068 C C . ALA A 1 137 ? -17.699 12.227 8.437 1.00 63.06 137 ALA A C 1
ATOM 1070 O O . ALA A 1 137 ? -18.164 12.359 9.566 1.00 63.06 137 ALA A O 1
ATOM 1071 N N . GLY A 1 138 ? -17.797 11.084 7.750 1.00 68.50 138 GLY A N 1
ATOM 1072 C CA . GLY A 1 138 ? -18.461 9.880 8.259 1.00 68.50 138 GLY A CA 1
ATOM 1073 C C . GLY A 1 138 ? -17.538 8.863 8.940 1.00 68.50 138 GLY A C 1
ATOM 1074 O O . GLY A 1 138 ? -18.031 7.991 9.651 1.00 68.50 138 GLY A O 1
ATOM 1075 N N . TRP A 1 139 ? -16.221 8.943 8.724 1.00 73.12 139 TRP A N 1
ATOM 1076 C CA . TRP A 1 139 ? -15.259 7.975 9.256 1.00 73.12 139 TRP A CA 1
ATOM 1077 C C . TRP A 1 139 ? -13.878 8.626 9.379 1.00 73.12 139 TRP A C 1
ATOM 1079 O O . TRP A 1 139 ? -13.085 8.619 8.437 1.00 73.12 139 TRP A O 1
ATOM 1089 N N . GLN A 1 140 ? -13.578 9.171 10.559 1.00 88.81 140 GLN A N 1
ATOM 1090 C CA . GLN A 1 140 ? -12.271 9.757 10.849 1.00 88.81 140 GLN A CA 1
ATOM 1091 C C . GLN A 1 140 ? -11.372 8.714 11.497 1.00 88.81 140 GLN A C 1
ATOM 1093 O O . GLN A 1 140 ? -11.743 8.111 12.509 1.00 88.81 140 GLN A O 1
ATOM 1098 N N . PHE A 1 141 ? -10.188 8.496 10.933 1.00 91.81 141 PHE A N 1
ATOM 1099 C CA . PHE A 1 141 ? -9.209 7.627 11.565 1.00 91.81 141 PHE A CA 1
ATOM 1100 C C . PHE A 1 141 ? -7.772 8.052 11.299 1.00 91.81 141 PHE A C 1
ATOM 1102 O O . PHE A 1 141 ? -7.436 8.527 10.217 1.00 91.81 141 PHE A O 1
ATOM 1109 N N . ASP A 1 142 ? -6.919 7.773 12.276 1.00 95.38 142 ASP A N 1
ATOM 1110 C CA . ASP A 1 142 ? -5.473 7.935 12.201 1.00 95.38 142 ASP A CA 1
ATOM 1111 C C . ASP A 1 142 ? -4.818 6.645 12.685 1.00 95.38 142 ASP A C 1
ATOM 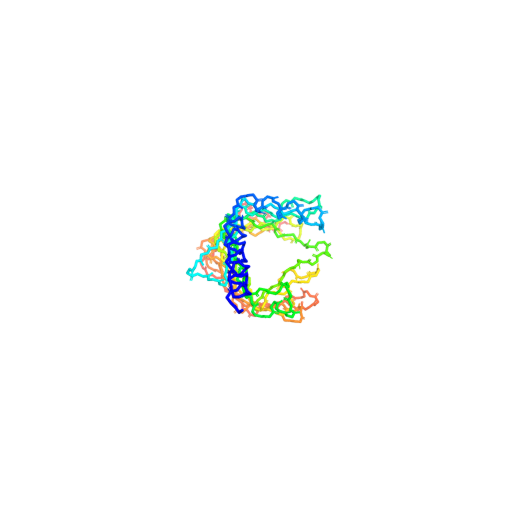1113 O O . ASP A 1 142 ? -5.063 6.201 13.802 1.00 95.38 142 ASP A O 1
ATOM 1117 N N . ALA A 1 143 ? -3.978 6.025 11.865 1.00 97.06 143 ALA A N 1
ATOM 1118 C CA . ALA A 1 143 ? -3.277 4.792 12.197 1.00 97.06 143 ALA A CA 1
ATOM 1119 C C . ALA A 1 143 ? -1.772 4.943 11.975 1.00 97.06 143 ALA A C 1
ATOM 1121 O O . ALA A 1 143 ? -1.332 5.548 10.999 1.00 97.06 143 ALA A O 1
ATOM 1122 N N . GLN A 1 144 ? -0.971 4.364 12.867 1.00 98.00 144 GLN A N 1
ATOM 1123 C CA . GLN A 1 144 ? 0.490 4.406 12.814 1.00 98.00 144 GLN A CA 1
ATOM 1124 C C . GLN A 1 144 ? 1.092 3.005 12.878 1.00 98.00 144 GLN A C 1
ATOM 1126 O O . GLN A 1 144 ? 0.518 2.088 13.473 1.00 98.00 144 GLN A O 1
ATOM 1131 N N . LYS A 1 145 ? 2.298 2.862 12.310 1.00 97.88 145 LYS A N 1
ATOM 1132 C CA . LYS A 1 145 ? 3.004 1.576 12.174 1.00 97.88 145 LYS A CA 1
ATOM 1133 C C . LYS A 1 145 ? 2.138 0.543 11.450 1.00 97.88 145 LYS A C 1
ATOM 1135 O O . LYS A 1 145 ? 2.032 -0.605 11.874 1.00 97.88 145 LYS A O 1
ATOM 1140 N N . VAL A 1 146 ? 1.478 0.992 10.389 1.00 98.38 146 VAL A N 1
ATOM 1141 C CA . VAL A 1 146 ? 0.554 0.188 9.603 1.00 98.38 146 VAL A CA 1
ATOM 1142 C C . VAL A 1 146 ? 1.327 -0.784 8.730 1.00 98.38 146 VAL A C 1
ATOM 1144 O O . VAL A 1 146 ? 2.199 -0.367 7.963 1.00 98.38 146 VAL A O 1
ATOM 1147 N N . ASN A 1 147 ? 0.954 -2.058 8.801 1.00 98.50 147 ASN A N 1
ATOM 1148 C CA . ASN A 1 147 ? 1.326 -3.061 7.815 1.00 98.50 147 ASN A CA 1
ATOM 1149 C C . ASN A 1 147 ? 0.054 -3.623 7.194 1.00 98.50 147 ASN A C 1
ATOM 1151 O O . ASN A 1 147 ? -0.887 -3.956 7.907 1.00 98.50 147 ASN A O 1
ATOM 1155 N N . ALA A 1 148 ? 0.007 -3.719 5.872 1.00 98.06 148 ALA A N 1
ATOM 1156 C CA . ALA A 1 148 ? -1.167 -4.245 5.191 1.00 98.06 148 ALA A CA 1
ATOM 1157 C C . ALA A 1 148 ? -0.791 -4.998 3.919 1.00 98.06 148 ALA A C 1
ATOM 1159 O O . ALA A 1 148 ? 0.251 -4.734 3.320 1.00 98.06 148 ALA A O 1
ATOM 1160 N N . GLY A 1 149 ? -1.661 -5.906 3.496 1.00 98.31 149 GLY A N 1
ATOM 1161 C CA . GLY A 1 149 ? -1.576 -6.632 2.237 1.00 98.31 149 GLY A CA 1
ATOM 1162 C C . GLY A 1 149 ? -2.955 -6.726 1.597 1.00 98.31 149 GLY A C 1
ATOM 1163 O O . GLY A 1 149 ? -3.928 -6.941 2.313 1.00 98.31 149 GLY A O 1
ATOM 1164 N N . VAL A 1 150 ? -3.041 -6.559 0.277 1.00 98.31 150 VAL A N 1
ATOM 1165 C CA . VAL A 1 150 ? -4.271 -6.735 -0.513 1.00 98.31 150 VAL A CA 1
ATOM 1166 C C . VAL A 1 150 ? -3.957 -7.568 -1.750 1.00 98.31 150 VAL A C 1
ATOM 1168 O O . VAL A 1 150 ? -3.043 -7.216 -2.500 1.00 98.31 150 VAL A O 1
ATOM 1171 N N . THR A 1 151 ? -4.718 -8.641 -1.973 1.00 98.12 151 THR A N 1
ATOM 1172 C CA . THR A 1 151 ? -4.471 -9.629 -3.034 1.00 98.12 151 THR A CA 1
ATOM 1173 C C . THR A 1 151 ? -5.790 -10.174 -3.617 1.00 98.12 151 THR A C 1
ATOM 1175 O O . THR A 1 151 ? -6.581 -10.744 -2.867 1.00 98.12 151 THR A O 1
ATOM 1178 N N . PRO A 1 152 ? -6.028 -10.084 -4.941 1.00 97.06 152 PRO A N 1
ATOM 1179 C CA . PRO A 1 152 ? -5.334 -9.204 -5.880 1.00 97.06 152 PRO A CA 1
ATOM 1180 C C . PRO A 1 152 ? -5.650 -7.729 -5.602 1.00 97.06 152 PRO A C 1
ATOM 1182 O O . PRO A 1 152 ? -6.711 -7.404 -5.077 1.00 97.06 152 PRO A O 1
ATOM 1185 N N . TRP A 1 153 ? -4.756 -6.817 -5.984 1.00 96.94 153 TRP A N 1
ATOM 1186 C CA . TRP A 1 153 ? -5.019 -5.380 -5.894 1.00 96.94 153 TRP A CA 1
ATOM 1187 C C . TRP A 1 153 ? -5.350 -4.797 -7.271 1.00 96.94 153 TRP A C 1
ATOM 1189 O O . TRP A 1 153 ? -4.473 -4.561 -8.104 1.00 96.94 153 TRP A O 1
ATOM 1199 N N . GLN A 1 154 ? -6.642 -4.565 -7.506 1.00 94.69 154 GLN A N 1
ATOM 1200 C CA . GLN A 1 154 ? -7.184 -4.103 -8.787 1.00 94.69 154 GLN A CA 1
ATOM 1201 C C . GLN A 1 154 ? -8.077 -2.875 -8.566 1.00 94.69 154 GLN A C 1
ATOM 1203 O O . GLN A 1 154 ? -9.298 -3.013 -8.475 1.00 94.69 154 GLN A O 1
ATOM 1208 N N . PRO A 1 155 ? -7.487 -1.677 -8.411 1.00 92.38 155 PRO A N 1
ATOM 1209 C CA . PRO A 1 155 ? -8.243 -0.466 -8.120 1.00 92.38 155 PRO A CA 1
ATOM 1210 C C . PRO A 1 155 ? -9.184 -0.089 -9.270 1.00 92.38 155 PRO A C 1
ATOM 1212 O O . PRO A 1 155 ? -8.799 -0.098 -10.438 1.00 92.38 155 PRO A O 1
ATOM 1215 N N . THR A 1 156 ? -10.402 0.327 -8.930 1.00 89.94 156 THR A N 1
ATOM 1216 C CA . THR A 1 156 ? -11.360 0.939 -9.864 1.00 89.94 156 THR A CA 1
ATOM 1217 C C . THR A 1 156 ? -11.602 2.403 -9.490 1.00 89.94 156 THR A C 1
ATOM 1219 O O . THR A 1 156 ? -11.101 2.888 -8.478 1.00 89.94 156 THR A O 1
ATOM 1222 N N . ALA A 1 157 ? -12.360 3.137 -10.308 1.00 84.88 157 ALA A N 1
ATOM 1223 C CA . ALA A 1 157 ? -12.675 4.545 -10.051 1.00 84.88 157 ALA A CA 1
ATOM 1224 C C . ALA A 1 157 ? -13.427 4.776 -8.723 1.00 84.88 157 ALA A C 1
ATOM 1226 O O . ALA A 1 157 ? -13.295 5.843 -8.127 1.00 84.88 157 ALA A O 1
ATOM 1227 N N . SER A 1 158 ? -14.201 3.785 -8.270 1.00 82.88 158 SER A N 1
ATOM 1228 C CA . SER A 1 158 ? -14.983 3.826 -7.028 1.00 82.88 158 SER A CA 1
ATOM 1229 C C . SER A 1 158 ? -14.383 2.994 -5.892 1.00 82.88 158 SER A C 1
ATOM 1231 O O . SER A 1 158 ? -14.689 3.255 -4.731 1.00 82.88 158 SER A O 1
ATOM 1233 N N . HIS A 1 159 ? -13.530 2.008 -6.193 1.00 86.94 159 HIS A N 1
ATOM 1234 C CA . HIS A 1 159 ? -12.989 1.072 -5.205 1.00 86.94 159 HIS A CA 1
ATOM 1235 C C . HIS A 1 159 ? -11.456 1.010 -5.280 1.00 86.94 159 HIS A C 1
ATOM 1237 O O . HIS A 1 159 ? -10.883 0.244 -6.051 1.00 86.94 159 HIS A O 1
ATOM 1243 N N . VAL A 1 160 ? -10.773 1.779 -4.424 1.00 86.81 160 VAL A N 1
ATOM 1244 C CA . VAL A 1 160 ? -9.294 1.877 -4.363 1.00 86.81 160 VAL A CA 1
ATOM 1245 C C . VAL A 1 160 ? -8.573 0.557 -4.063 1.00 86.81 160 VAL A C 1
ATOM 1247 O O . VAL A 1 160 ? -7.411 0.395 -4.428 1.00 86.81 160 VAL A O 1
ATOM 1250 N N . LEU A 1 161 ? -9.231 -0.382 -3.381 1.00 90.94 161 LEU A N 1
ATOM 1251 C CA . LEU A 1 161 ? -8.674 -1.711 -3.094 1.00 90.94 161 LEU A CA 1
ATOM 1252 C C . LEU A 1 161 ? -9.092 -2.756 -4.144 1.00 90.94 161 LEU A C 1
ATOM 1254 O O . LEU A 1 161 ? -8.524 -3.845 -4.188 1.00 90.94 161 LEU A O 1
ATOM 1258 N N . GLY A 1 162 ? -10.054 -2.419 -5.004 1.00 92.00 162 GLY A N 1
ATOM 1259 C CA . GLY A 1 162 ? -10.769 -3.349 -5.873 1.00 92.00 162 GLY A CA 1
ATOM 1260 C C . GLY A 1 162 ? -12.014 -3.951 -5.221 1.00 92.00 162 GLY A C 1
ATOM 1261 O O . GLY A 1 162 ? -12.326 -3.685 -4.062 1.00 92.00 162 GLY A O 1
ATOM 1262 N N . GLU A 1 163 ? -12.737 -4.754 -5.999 1.00 92.44 163 GLU A N 1
ATOM 1263 C CA . GLU A 1 163 ? -14.064 -5.293 -5.638 1.00 92.44 163 GLU A CA 1
ATOM 1264 C C . GLU A 1 163 ? -14.043 -6.777 -5.250 1.00 92.44 163 GLU A C 1
ATOM 1266 O O . GLU A 1 163 ? -15.029 -7.295 -4.728 1.00 92.44 163 GLU A O 1
ATOM 1271 N N . ASN A 1 164 ? -12.937 -7.465 -5.540 1.00 95.94 164 ASN A N 1
ATOM 1272 C CA . ASN A 1 164 ? -12.742 -8.886 -5.269 1.00 95.94 164 ASN A 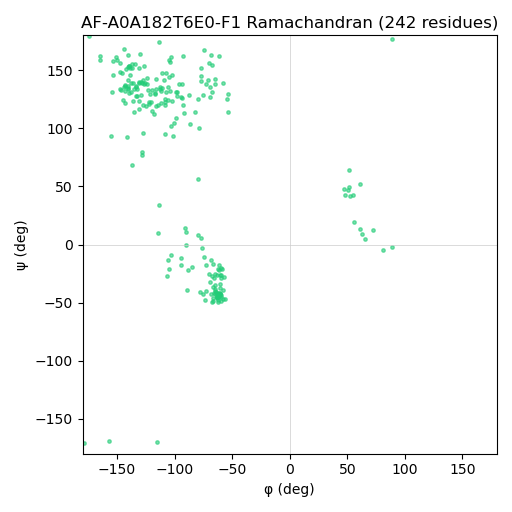CA 1
ATOM 1273 C C . ASN A 1 164 ? -11.300 -9.106 -4.803 1.00 95.94 164 ASN A C 1
ATOM 1275 O O . ASN A 1 164 ? -10.395 -9.245 -5.626 1.00 95.94 164 ASN A O 1
ATOM 1279 N N . ASN A 1 165 ? -11.080 -9.074 -3.493 1.00 97.62 165 ASN A N 1
ATOM 1280 C CA . ASN A 1 165 ? -9.755 -9.194 -2.895 1.00 97.62 165 ASN A CA 1
ATOM 1281 C C . ASN A 1 165 ? -9.822 -9.770 -1.484 1.00 97.62 165 ASN A C 1
ATOM 1283 O O . ASN A 1 165 ? -10.838 -9.676 -0.806 1.00 97.62 165 ASN A O 1
ATOM 1287 N N . GLN A 1 166 ? -8.709 -10.335 -1.042 1.00 98.25 166 GLN A N 1
ATOM 1288 C CA . GLN A 1 166 ? -8.437 -10.617 0.358 1.00 98.25 166 GLN A CA 1
ATOM 1289 C C . GLN A 1 166 ? -7.480 -9.561 0.884 1.00 98.25 166 GLN A C 1
ATOM 1291 O O . GLN A 1 166 ? -6.602 -9.090 0.153 1.00 98.25 166 GLN A O 1
ATOM 1296 N N . PHE A 1 167 ? -7.631 -9.202 2.151 1.00 98.06 167 PHE A N 1
ATOM 1297 C CA . PHE A 1 167 ? -6.763 -8.230 2.781 1.00 98.06 167 PHE A CA 1
ATOM 1298 C C . PHE A 1 167 ? -6.417 -8.604 4.218 1.00 98.06 167 PHE A C 1
ATOM 1300 O O . PHE A 1 167 ? -7.168 -9.265 4.936 1.00 98.06 167 PHE A O 1
ATOM 1307 N N . GLN A 1 168 ? -5.251 -8.132 4.636 1.00 98.31 168 GLN A N 1
ATOM 1308 C CA . GLN A 1 168 ? -4.807 -8.142 6.020 1.00 98.31 168 GLN A CA 1
ATOM 1309 C C . GLN A 1 168 ? -4.297 -6.752 6.354 1.00 98.31 168 GLN A C 1
ATOM 1311 O O . GLN A 1 168 ? -3.623 -6.118 5.544 1.00 98.31 168 GLN A O 1
ATOM 1316 N N . PHE A 1 169 ? -4.616 -6.280 7.544 1.00 97.62 169 PHE A N 1
ATOM 1317 C CA . PHE A 1 169 ? -4.257 -4.966 8.036 1.00 97.62 169 PHE A CA 1
ATOM 1318 C C . PHE A 1 169 ? -3.870 -5.090 9.503 1.00 97.62 169 PHE A C 1
ATOM 1320 O O . PHE A 1 169 ? -4.573 -5.718 10.288 1.00 97.62 169 PHE A O 1
ATOM 1327 N N . SER A 1 170 ? -2.766 -4.470 9.890 1.00 98.31 170 SER A N 1
ATOM 1328 C CA . SER A 1 170 ? -2.403 -4.281 11.284 1.00 98.31 170 SER A CA 1
ATOM 1329 C C . SER A 1 170 ? -1.877 -2.878 11.519 1.00 98.31 170 SER A C 1
ATOM 1331 O O . SER A 1 170 ? -1.314 -2.253 10.618 1.00 98.31 170 SER A O 1
ATOM 1333 N N . ALA A 1 171 ? -2.059 -2.377 12.736 1.00 98.31 171 ALA A N 1
ATOM 1334 C CA . ALA A 1 171 ? -1.541 -1.086 13.159 1.00 98.31 171 ALA A CA 1
ATOM 1335 C C . ALA A 1 171 ? -1.082 -1.156 14.614 1.00 98.31 171 ALA A C 1
ATOM 1337 O O . ALA A 1 171 ? -1.775 -1.697 15.475 1.00 98.31 171 ALA A O 1
ATOM 1338 N N . GLY A 1 172 ? 0.074 -0.564 14.913 1.00 98.12 172 GLY A N 1
ATOM 1339 C CA . GLY A 1 172 ? 0.539 -0.473 16.299 1.00 98.12 172 GLY A CA 1
ATOM 1340 C C . GLY A 1 172 ? -0.365 0.427 17.144 1.00 98.12 172 GLY A C 1
ATOM 1341 O O . GLY A 1 172 ? -0.606 0.136 18.314 1.00 98.12 172 GLY A O 1
ATOM 1342 N N . LEU A 1 173 ? -0.872 1.500 16.535 1.00 97.44 173 LEU A N 1
ATOM 1343 C CA . LEU A 1 173 ? -1.801 2.458 17.127 1.00 97.44 173 LEU A CA 1
ATOM 1344 C C . LEU A 1 173 ? -2.835 2.863 16.081 1.00 97.44 173 LEU A C 1
ATOM 1346 O O . LEU A 1 173 ? -2.484 3.063 14.917 1.00 97.44 173 LEU A O 1
ATOM 1350 N N . MET A 1 174 ? -4.079 3.031 16.510 1.00 96.25 174 MET A N 1
ATOM 1351 C CA . MET A 1 174 ? -5.169 3.549 15.697 1.00 96.25 174 MET A CA 1
ATOM 1352 C C . MET A 1 174 ? -6.088 4.402 16.562 1.00 96.25 174 MET A C 1
ATOM 1354 O O . MET A 1 174 ? -6.444 4.008 17.664 1.00 96.25 174 MET A O 1
ATOM 1358 N N . VAL A 1 175 ? -6.496 5.560 16.071 1.00 95.00 175 VAL A N 1
ATOM 1359 C CA . VAL A 1 175 ? -7.580 6.349 16.646 1.00 95.00 175 VAL A CA 1
ATOM 1360 C C . VAL A 1 175 ? -8.716 6.304 15.647 1.00 95.00 175 VAL A C 1
ATOM 1362 O O . VAL A 1 175 ? -8.524 6.679 14.496 1.00 95.00 175 VAL A O 1
ATOM 1365 N N . LEU A 1 176 ? -9.879 5.822 16.072 1.00 91.12 176 LEU A N 1
ATOM 1366 C CA . LEU A 1 176 ? -11.074 5.730 15.242 1.00 91.12 176 LEU A CA 1
ATOM 1367 C C . LEU A 1 176 ? -12.180 6.568 15.877 1.00 91.12 176 LEU A C 1
ATOM 1369 O O . LEU A 1 176 ? -12.625 6.254 16.977 1.00 91.12 176 LEU A O 1
ATOM 1373 N N . ASN A 1 177 ? -12.609 7.640 15.208 1.00 89.75 177 ASN A N 1
ATOM 1374 C CA . ASN A 1 177 ? -13.608 8.586 15.722 1.00 89.75 177 ASN A CA 1
ATOM 1375 C C . ASN A 1 177 ? -13.308 9.043 17.168 1.00 89.75 177 ASN A C 1
ATOM 1377 O O . ASN A 1 177 ? -14.189 9.089 18.023 1.00 89.75 177 ASN A O 1
ATOM 1381 N N . GLY A 1 178 ? -12.034 9.327 17.456 1.00 88.56 178 GLY A N 1
ATOM 1382 C CA . GLY A 1 178 ? -11.560 9.742 18.781 1.00 88.56 178 GLY A CA 1
ATOM 1383 C C . GLY A 1 178 ? -11.327 8.606 19.785 1.00 88.56 178 GLY A C 1
ATOM 1384 O O . GLY A 1 178 ? -10.801 8.864 20.864 1.00 88.56 178 GLY A O 1
ATOM 1385 N N . ILE A 1 179 ? -11.654 7.358 19.443 1.00 89.69 179 ILE A N 1
ATOM 1386 C CA . ILE A 1 179 ? -11.445 6.193 20.307 1.00 89.69 179 ILE A CA 1
ATOM 1387 C C . ILE A 1 179 ? -10.070 5.582 20.001 1.00 89.69 179 ILE A C 1
ATOM 1389 O O . ILE A 1 179 ? -9.870 5.066 18.897 1.00 89.69 179 ILE A O 1
ATOM 1393 N N . PRO A 1 180 ? -9.104 5.635 20.937 1.00 93.56 180 PRO A N 1
ATOM 1394 C CA . PRO A 1 180 ? -7.792 5.042 20.734 1.00 93.56 180 PRO A CA 1
ATOM 1395 C C . PRO A 1 180 ? -7.833 3.521 20.911 1.00 93.56 180 PRO A C 1
ATOM 1397 O O . PRO A 1 180 ? -8.462 2.992 21.829 1.00 93.56 180 PRO A O 1
ATOM 1400 N N . ALA A 1 181 ? -7.086 2.840 20.056 1.00 95.31 181 ALA A N 1
ATOM 1401 C CA . ALA A 1 181 ? -6.846 1.411 20.060 1.00 95.31 181 ALA A CA 1
ATOM 1402 C C . ALA A 1 181 ? -5.366 1.130 19.748 1.00 95.31 181 ALA A C 1
ATOM 1404 O O . ALA A 1 181 ? -4.697 1.902 19.051 1.00 95.31 181 ALA A O 1
ATOM 1405 N N . SER A 1 182 ? -4.838 0.020 20.250 1.00 97.19 182 SER A N 1
ATOM 1406 C CA . SER A 1 182 ? -3.479 -0.447 19.948 1.00 97.19 182 SER A CA 1
ATOM 1407 C C . SER A 1 182 ? -3.475 -1.908 19.527 1.00 97.19 182 SER A C 1
ATOM 1409 O O . SER A 1 182 ? -4.458 -2.609 19.737 1.00 97.19 182 SER A O 1
ATOM 1411 N N . GLN A 1 183 ? -2.374 -2.363 18.921 1.00 97.06 183 GLN A N 1
ATOM 1412 C CA . GLN A 1 183 ? -2.234 -3.751 18.446 1.00 97.06 183 GLN A CA 1
ATOM 1413 C C . GLN A 1 183 ? -3.405 -4.185 17.550 1.00 97.06 183 GLN A C 1
ATOM 1415 O O . GLN A 1 183 ? -3.940 -5.284 17.674 1.00 97.06 183 GLN A O 1
ATOM 1420 N N . VAL A 1 184 ? -3.832 -3.288 16.662 1.00 97.94 184 VAL A N 1
ATOM 1421 C CA . VAL A 1 184 ? -4.969 -3.535 15.779 1.00 97.94 184 VAL A CA 1
ATOM 1422 C C . VAL A 1 184 ? -4.592 -4.602 14.762 1.00 97.94 184 VAL A C 1
ATOM 1424 O O . VAL A 1 184 ? -3.526 -4.525 14.149 1.00 97.94 184 VAL A O 1
ATOM 1427 N N . LEU A 1 185 ? -5.497 -5.547 14.543 1.00 98.12 185 LEU A N 1
ATOM 1428 C CA . LEU A 1 185 ? -5.444 -6.555 13.496 1.00 98.12 185 LEU A CA 1
ATOM 1429 C C . LEU A 1 185 ? -6.823 -6.658 12.847 1.00 98.12 185 LEU A C 1
ATOM 1431 O O . LEU A 1 185 ? -7.832 -6.733 13.538 1.00 98.12 185 LEU A O 1
ATOM 1435 N N . VAL A 1 186 ? -6.867 -6.675 11.521 1.00 98.00 186 VAL A N 1
ATOM 1436 C CA . VAL A 1 186 ? -8.074 -6.914 10.733 1.00 98.00 186 VAL A CA 1
ATOM 1437 C C . VAL A 1 186 ? -7.704 -7.810 9.561 1.00 98.00 186 VAL A C 1
ATOM 1439 O O . VAL A 1 186 ? -6.747 -7.541 8.836 1.00 98.00 186 VAL A O 1
ATOM 1442 N N . GLN A 1 187 ? -8.465 -8.874 9.366 1.00 98.50 187 GLN A N 1
ATOM 1443 C CA . GLN A 1 187 ? -8.337 -9.800 8.252 1.00 98.50 187 GLN A CA 1
ATOM 1444 C C . GLN A 1 187 ? -9.708 -10.004 7.632 1.00 98.50 187 GLN A C 1
ATOM 1446 O O . GLN A 1 187 ? -10.717 -10.107 8.336 1.00 98.50 187 GLN A O 1
ATOM 1451 N N . GLY A 1 188 ? -9.745 -10.062 6.310 1.00 98.06 188 GLY A N 1
ATOM 1452 C CA . GLY A 1 188 ? -11.011 -10.162 5.622 1.00 98.06 188 GLY A CA 1
ATOM 1453 C C . GLY A 1 188 ? -10.895 -10.254 4.118 1.00 98.06 188 GLY A C 1
ATOM 1454 O O . GLY A 1 188 ? -9.813 -10.397 3.547 1.00 98.06 188 GLY A O 1
ATOM 1455 N N . GLU A 1 189 ? -12.049 -10.149 3.481 1.00 98.00 189 GLU A N 1
ATOM 1456 C CA . GLU A 1 189 ? -12.172 -10.095 2.037 1.00 98.00 189 GLU A CA 1
ATOM 1457 C C . GLU A 1 189 ? -13.269 -9.126 1.609 1.00 98.00 189 GLU A C 1
ATOM 1459 O O . GLU A 1 189 ? -14.240 -8.879 2.326 1.00 98.00 189 GLU A O 1
ATOM 1464 N N . ILE A 1 190 ? -13.090 -8.560 0.423 1.00 96.88 190 ILE A N 1
ATOM 1465 C CA . ILE A 1 190 ? -14.124 -7.851 -0.313 1.00 96.88 190 ILE A CA 1
ATOM 1466 C C . ILE A 1 190 ? -14.540 -8.775 -1.448 1.00 96.88 190 ILE A C 1
ATOM 1468 O O . ILE A 1 190 ? -13.693 -9.202 -2.232 1.00 96.88 190 ILE A O 1
ATOM 1472 N N . LYS A 1 191 ? -15.830 -9.091 -1.539 1.00 95.38 191 LYS A N 1
ATOM 1473 C CA . LYS A 1 191 ? -16.378 -9.956 -2.585 1.00 95.38 191 LYS A CA 1
ATOM 1474 C C . LYS A 1 191 ? -17.742 -9.447 -3.005 1.00 95.38 191 LYS A C 1
ATOM 1476 O O . LYS A 1 191 ? -18.642 -9.360 -2.178 1.00 95.38 191 LYS A O 1
ATOM 1481 N N . GLN A 1 192 ? -17.912 -9.129 -4.289 1.00 89.31 192 GLN A N 1
ATOM 1482 C CA . GLN A 1 192 ? -19.198 -8.653 -4.826 1.00 89.31 192 GLN A CA 1
ATOM 1483 C C . GLN A 1 192 ? -19.792 -7.491 -3.999 1.00 89.31 192 GLN A C 1
ATOM 1485 O O . GLN A 1 192 ? -20.963 -7.520 -3.622 1.00 89.31 192 GLN A O 1
ATOM 1490 N N . ASN A 1 193 ? -18.966 -6.490 -3.668 1.00 88.50 193 ASN A N 1
ATOM 1491 C CA . ASN A 1 193 ? -19.324 -5.344 -2.815 1.00 88.50 193 ASN A CA 1
ATOM 1492 C C . ASN A 1 193 ? -19.719 -5.681 -1.364 1.00 88.50 193 ASN A C 1
ATOM 1494 O O . ASN A 1 193 ? -20.153 -4.793 -0.629 1.00 88.50 193 ASN A O 1
ATOM 1498 N N . GLN A 1 194 ? -19.534 -6.924 -0.925 1.00 94.88 194 GLN A N 1
ATOM 1499 C CA . GLN A 1 194 ? -19.655 -7.320 0.473 1.00 94.88 194 GLN A CA 1
ATOM 1500 C C . GLN A 1 194 ? -18.280 -7.268 1.133 1.00 94.88 194 GLN A C 1
ATOM 1502 O O . GLN A 1 194 ? -17.290 -7.688 0.536 1.00 94.88 194 GLN A O 1
ATOM 1507 N N . LEU A 1 195 ? -18.225 -6.761 2.360 1.00 96.62 195 LEU A N 1
ATOM 1508 C CA . LEU A 1 195 ? -17.031 -6.782 3.200 1.00 96.62 195 LEU A CA 1
ATOM 1509 C C . LEU A 1 195 ? -17.202 -7.887 4.235 1.00 96.62 195 LEU A C 1
ATOM 1511 O O . LEU A 1 195 ? -18.160 -7.859 4.999 1.00 96.62 195 LEU A O 1
ATOM 1515 N N . ILE A 1 196 ? -16.277 -8.831 4.293 1.00 97.94 196 ILE A N 1
ATOM 1516 C CA . ILE A 1 196 ? -16.259 -9.892 5.297 1.00 97.94 196 ILE A CA 1
ATOM 1517 C C . ILE A 1 196 ? -15.015 -9.679 6.148 1.00 97.94 196 ILE A C 1
ATOM 1519 O O . ILE A 1 196 ? -13.906 -9.689 5.629 1.00 97.94 196 ILE A O 1
ATOM 1523 N N . LEU A 1 197 ? -15.195 -9.478 7.449 1.00 98.12 197 LEU A N 1
ATOM 1524 C CA . LEU A 1 197 ? -14.133 -9.395 8.446 1.00 98.12 197 LEU A CA 1
ATOM 1525 C C . LEU A 1 197 ? -14.083 -10.732 9.180 1.00 98.12 197 LEU A C 1
ATOM 1527 O O . LEU A 1 197 ? -14.827 -10.952 10.137 1.00 98.12 197 LEU A O 1
ATOM 1531 N N . SER A 1 198 ? -13.230 -11.638 8.704 1.00 97.62 198 SER A N 1
ATOM 1532 C CA . SER A 1 198 ? -13.073 -12.979 9.277 1.00 97.62 198 SER A CA 1
ATOM 1533 C C . SER A 1 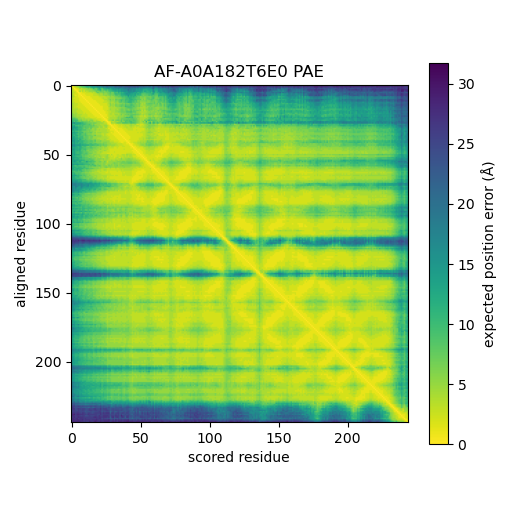198 ? -12.412 -12.957 10.653 1.00 97.62 198 SER A C 1
ATOM 1535 O O . SER A 1 198 ? -12.599 -13.882 11.439 1.00 97.62 198 SER A O 1
ATOM 1537 N N . ASP A 1 199 ? -11.623 -11.919 10.921 1.00 97.75 199 ASP A N 1
ATOM 1538 C CA . ASP A 1 199 ? -11.037 -11.654 12.226 1.00 97.75 199 ASP A CA 1
ATOM 1539 C C . ASP A 1 199 ? -10.755 -10.158 12.348 1.00 97.75 199 ASP A C 1
ATOM 1541 O O . ASP A 1 199 ? -10.162 -9.550 11.454 1.00 97.75 199 ASP A O 1
ATOM 1545 N N . PHE A 1 200 ? -11.173 -9.547 13.444 1.00 97.25 200 PHE A N 1
ATOM 1546 C CA . PHE A 1 200 ? -10.691 -8.232 13.828 1.00 97.25 200 PHE A CA 1
ATOM 1547 C C . PHE A 1 200 ? -10.458 -8.195 15.325 1.00 97.25 200 PHE A C 1
ATOM 1549 O O . PHE A 1 200 ? -11.210 -8.789 16.097 1.00 97.25 200 PHE A O 1
ATOM 1556 N N . GLY A 1 201 ? -9.448 -7.449 15.745 1.00 97.25 201 GLY A N 1
ATOM 1557 C CA . GLY A 1 201 ? -9.199 -7.222 17.150 1.00 97.25 201 GLY A CA 1
ATOM 1558 C C . GLY A 1 201 ? -8.254 -6.067 17.419 1.00 97.25 201 GLY A C 1
ATOM 1559 O O . GLY A 1 201 ? -7.554 -5.592 16.525 1.00 97.25 201 GLY A O 1
ATOM 1560 N N . ALA A 1 202 ? -8.292 -5.592 18.656 1.00 97.50 202 ALA A N 1
ATOM 1561 C CA . ALA A 1 202 ? -7.431 -4.539 19.162 1.00 97.50 202 ALA A CA 1
ATOM 1562 C C . ALA A 1 202 ? -7.467 -4.497 20.692 1.00 97.50 202 ALA A C 1
ATOM 1564 O O . ALA A 1 202 ? -8.455 -4.894 21.314 1.00 97.50 202 ALA A O 1
ATOM 1565 N N . ASP A 1 203 ? -6.433 -3.912 21.281 1.00 96.00 203 ASP A N 1
ATOM 1566 C CA . ASP A 1 203 ? -6.463 -3.472 22.668 1.00 96.00 203 ASP A CA 1
ATOM 1567 C C . ASP A 1 203 ? -7.202 -2.130 22.745 1.00 96.00 203 ASP A C 1
ATOM 1569 O O . ASP A 1 203 ? -6.846 -1.168 22.055 1.00 96.00 203 ASP A O 1
ATOM 1573 N N . LEU A 1 204 ? -8.230 -2.051 23.590 1.00 91.88 204 LEU A N 1
ATOM 1574 C CA . LEU A 1 204 ? -9.088 -0.878 23.742 1.00 91.88 204 LEU A CA 1
ATOM 1575 C C . LEU A 1 204 ? -9.489 -0.692 25.206 1.00 91.88 204 LEU A C 1
ATOM 1577 O O . LEU A 1 204 ? -9.915 -1.630 25.876 1.00 91.88 204 LEU A O 1
ATOM 1581 N N . ALA A 1 205 ? -9.361 0.540 25.710 1.00 85.44 205 ALA A N 1
ATOM 1582 C CA . ALA A 1 205 ? -9.712 0.910 27.087 1.00 85.44 205 ALA A CA 1
ATOM 1583 C C . ALA A 1 205 ? -9.164 -0.069 28.156 1.00 85.44 205 ALA A C 1
ATOM 1585 O O . ALA A 1 205 ? -9.886 -0.498 29.058 1.00 85.44 205 ALA A O 1
ATOM 1586 N N . GLN A 1 206 ? -7.872 -0.415 28.042 1.00 85.75 206 GLN A N 1
ATOM 1587 C CA . GLN A 1 206 ? -7.136 -1.361 28.907 1.00 85.75 206 GLN A CA 1
ATOM 1588 C C . GLN A 1 206 ? -7.602 -2.828 28.841 1.00 85.75 206 GLN A C 1
ATOM 1590 O O . GLN A 1 206 ? -7.087 -3.658 29.589 1.00 85.75 206 GLN A O 1
ATOM 1595 N N . GLY A 1 207 ? -8.550 -3.142 27.961 1.00 92.62 207 GLY A N 1
ATOM 1596 C CA . GLY A 1 207 ? -8.992 -4.495 27.662 1.00 92.62 207 GLY A CA 1
ATOM 1597 C C . GLY A 1 207 ? -8.690 -4.890 26.223 1.00 92.62 207 GLY A C 1
ATOM 1598 O O . GLY A 1 207 ? -8.010 -4.169 25.495 1.00 92.62 207 GLY A O 1
ATOM 1599 N N . ASP A 1 208 ? -9.246 -6.023 25.819 1.00 94.19 208 ASP A N 1
ATOM 1600 C CA . ASP A 1 208 ? -9.176 -6.558 24.467 1.00 94.19 208 ASP A CA 1
ATOM 1601 C C . ASP A 1 208 ? -10.571 -6.630 23.833 1.00 94.19 208 ASP A C 1
ATOM 1603 O O . ASP A 1 208 ? -11.582 -6.923 24.485 1.00 94.19 208 ASP A O 1
ATOM 1607 N N . LEU A 1 209 ? -10.613 -6.334 22.538 1.00 95.44 209 LEU A N 1
ATOM 1608 C CA . LEU A 1 209 ? -11.778 -6.446 21.677 1.00 95.44 209 LEU A CA 1
ATOM 1609 C C . LEU A 1 209 ? -11.423 -7.389 20.534 1.00 95.44 209 LEU A C 1
ATOM 1611 O O . LEU A 1 209 ? -10.405 -7.200 19.879 1.00 95.44 209 LEU A O 1
ATOM 1615 N N . THR A 1 210 ? -12.267 -8.389 20.283 1.00 97.25 210 THR A N 1
ATOM 1616 C CA . THR A 1 210 ? -12.139 -9.289 19.127 1.00 97.25 210 THR A CA 1
ATOM 1617 C C . THR A 1 210 ? -13.499 -9.583 18.513 1.00 97.25 210 THR A C 1
ATOM 1619 O O . THR A 1 210 ? -14.520 -9.552 19.205 1.00 97.25 210 THR A O 1
ATOM 1622 N N . GLY A 1 211 ? -13.550 -9.903 17.224 1.00 97.62 211 GLY A N 1
ATOM 1623 C CA . GLY A 1 211 ? -14.817 -10.209 16.586 1.00 97.62 211 GLY A CA 1
ATOM 1624 C C . GLY A 1 211 ? -14.737 -10.687 15.147 1.00 97.62 211 GLY A C 1
ATOM 1625 O O . GLY A 1 211 ? -13.669 -10.839 14.563 1.00 97.62 211 GLY A O 1
ATOM 1626 N N . VAL A 1 212 ? -15.926 -10.961 14.620 1.00 98.25 212 VAL A N 1
ATOM 1627 C CA . VAL A 1 212 ? -16.204 -11.349 13.237 1.00 98.25 212 VAL A CA 1
ATOM 1628 C C . VAL A 1 212 ? -17.451 -10.596 12.814 1.00 98.25 212 VAL A C 1
ATOM 1630 O O . VAL A 1 212 ? -18.445 -10.562 13.548 1.00 98.25 212 VAL A O 1
ATOM 1633 N N . ALA A 1 213 ? -17.391 -9.959 11.655 1.00 98.00 213 ALA A N 1
ATOM 1634 C CA . ALA A 1 213 ? -18.497 -9.175 11.138 1.00 98.00 213 ALA A CA 1
ATOM 1635 C C . ALA A 1 213 ? -18.499 -9.190 9.616 1.00 98.00 213 ALA A C 1
ATOM 1637 O O . ALA A 1 213 ? -17.474 -9.407 8.979 1.00 98.00 213 ALA A O 1
ATOM 1638 N N . SER A 1 214 ? -19.644 -8.898 9.027 1.00 97.62 214 SER A N 1
ATOM 1639 C CA . SER A 1 214 ? -19.768 -8.654 7.601 1.00 97.62 214 SER A CA 1
ATOM 1640 C C . SER A 1 214 ? -20.623 -7.422 7.344 1.00 97.62 214 SER A C 1
ATOM 1642 O O . SER A 1 214 ? -21.447 -7.019 8.168 1.00 97.62 214 SER A O 1
ATOM 1644 N N . ARG A 1 215 ? -20.403 -6.801 6.191 1.00 96.31 215 ARG A N 1
ATOM 1645 C CA . ARG A 1 215 ? -21.218 -5.719 5.666 1.00 96.31 215 ARG A CA 1
ATOM 1646 C C . ARG A 1 215 ? -21.739 -6.124 4.299 1.00 96.31 215 ARG A C 1
ATOM 1648 O O . ARG A 1 215 ? -20.947 -6.396 3.394 1.00 96.31 215 ARG A O 1
ATOM 1655 N N . ALA A 1 216 ? -23.055 -6.157 4.149 1.00 96.00 216 ALA A N 1
ATOM 1656 C CA . ALA A 1 216 ? -23.692 -6.450 2.876 1.00 96.00 216 ALA A CA 1
ATOM 1657 C C . ALA A 1 216 ? -23.589 -5.257 1.909 1.00 96.00 216 ALA A C 1
ATOM 1659 O O . ALA A 1 216 ? -23.241 -4.136 2.291 1.00 96.00 216 ALA A O 1
ATOM 1660 N N . ALA A 1 217 ? -23.912 -5.499 0.637 1.00 92.12 217 ALA A N 1
ATOM 1661 C CA . ALA A 1 217 ? -23.824 -4.489 -0.419 1.00 92.12 217 ALA A CA 1
ATOM 1662 C C . ALA A 1 217 ? -24.802 -3.312 -0.224 1.00 92.12 217 ALA A C 1
ATOM 1664 O O . ALA A 1 217 ? -24.529 -2.209 -0.690 1.00 92.12 217 ALA A O 1
ATOM 1665 N N . ASP A 1 218 ? -25.913 -3.522 0.492 1.00 93.62 218 ASP A N 1
ATOM 1666 C CA . ASP A 1 218 ? -26.852 -2.463 0.896 1.00 93.62 218 ASP A CA 1
ATOM 1667 C C . ASP A 1 218 ? -26.337 -1.611 2.073 1.00 93.62 218 ASP A C 1
ATOM 1669 O O . ASP A 1 218 ? -26.966 -0.635 2.478 1.00 93.62 218 ASP A O 1
ATOM 1673 N N . GLY A 1 219 ? -25.167 -1.965 2.608 1.00 90.94 219 GLY A N 1
ATOM 1674 C CA . GLY A 1 219 ? -24.501 -1.285 3.702 1.00 90.94 219 GLY A CA 1
ATOM 1675 C C . GLY A 1 219 ? -24.888 -1.768 5.097 1.00 90.94 219 GLY A C 1
ATOM 1676 O O . GLY A 1 219 ? -24.297 -1.263 6.056 1.00 90.94 219 GLY A O 1
ATOM 1677 N N . SER A 1 220 ? -25.815 -2.725 5.222 1.00 95.25 220 SER A N 1
ATOM 1678 C CA . SER A 1 220 ? -26.180 -3.336 6.502 1.00 95.25 220 SER A CA 1
ATOM 1679 C C . SER A 1 220 ? -25.009 -4.120 7.096 1.00 95.25 220 SER A C 1
ATOM 1681 O O . SER A 1 220 ? -24.227 -4.743 6.376 1.00 95.25 220 SER A O 1
ATOM 1683 N N . TRP A 1 221 ? -24.871 -4.063 8.421 1.00 96.12 221 TRP A N 1
ATOM 1684 C CA . TRP A 1 221 ? -23.831 -4.771 9.164 1.00 96.12 221 TRP A CA 1
ATOM 1685 C C . TRP A 1 221 ? -24.424 -5.964 9.908 1.00 96.12 221 TRP A C 1
ATOM 1687 O O . TRP A 1 221 ? -25.440 -5.833 10.589 1.00 96.12 221 TRP A O 1
ATOM 1697 N N . LEU A 1 222 ? -23.741 -7.102 9.833 1.00 97.44 222 LEU A N 1
ATOM 1698 C CA . LEU A 1 222 ? -23.976 -8.274 10.664 1.00 97.44 222 LEU A CA 1
ATOM 1699 C C . LEU A 1 222 ? -22.735 -8.516 11.519 1.00 97.44 222 LEU A C 1
ATOM 1701 O O . LEU A 1 222 ? -21.651 -8.758 10.996 1.00 97.44 222 LEU A O 1
ATOM 1705 N N . VAL A 1 223 ? -22.892 -8.473 12.839 1.00 97.44 223 VAL A N 1
ATOM 1706 C CA . VAL A 1 223 ? -21.830 -8.838 13.781 1.00 97.44 223 VAL A CA 1
ATOM 1707 C C . VAL A 1 223 ? -22.109 -10.252 14.266 1.00 97.44 223 VAL A C 1
ATOM 1709 O O . VAL A 1 223 ? -23.010 -10.468 15.072 1.00 97.44 223 VAL A O 1
ATOM 1712 N N . GLU A 1 224 ? -21.354 -11.220 13.755 1.00 96.75 224 GLU A N 1
ATOM 1713 C CA . GLU A 1 224 ? -21.512 -12.632 14.123 1.00 96.75 224 GLU A CA 1
ATOM 1714 C C . GLU A 1 224 ? -20.986 -12.896 15.531 1.00 96.75 224 GLU A C 1
ATOM 1716 O O . GLU A 1 224 ? -21.570 -13.650 16.310 1.00 96.75 224 GLU A O 1
ATOM 1721 N N . ARG A 1 225 ? -19.861 -12.260 15.863 1.00 96.81 225 ARG A N 1
ATOM 1722 C CA . ARG A 1 225 ? -19.243 -12.364 17.177 1.00 96.81 225 ARG A CA 1
ATOM 1723 C C . ARG A 1 225 ? -18.567 -11.057 17.533 1.00 96.81 225 ARG A C 1
ATOM 1725 O O . ARG A 1 225 ? -17.785 -10.527 16.753 1.00 96.81 225 ARG A O 1
ATOM 1732 N N . LEU A 1 226 ? -18.801 -10.610 18.758 1.00 96.75 226 LEU A N 1
ATOM 1733 C CA . LEU A 1 226 ? -18.033 -9.555 19.394 1.00 96.75 226 LEU A CA 1
ATOM 1734 C C . LEU A 1 226 ? -17.735 -9.983 20.824 1.00 96.75 226 LEU A C 1
ATOM 1736 O O . LEU A 1 226 ? -18.645 -10.291 21.593 1.00 96.75 226 LEU A O 1
ATOM 1740 N N . ARG A 1 227 ? -16.455 -10.020 21.172 1.00 96.25 227 ARG A N 1
ATOM 1741 C CA . ARG A 1 227 ? -15.983 -10.289 22.521 1.00 96.25 227 ARG A CA 1
ATOM 1742 C C . ARG A 1 227 ? -15.241 -9.065 23.023 1.00 96.25 227 ARG A C 1
ATOM 1744 O O . ARG A 1 227 ? -14.327 -8.572 22.372 1.00 96.25 227 ARG A O 1
ATOM 1751 N N . LEU A 1 228 ? -15.631 -8.640 24.215 1.00 94.75 228 LEU A N 1
ATOM 1752 C CA . LEU A 1 228 ? -14.958 -7.620 25.002 1.00 94.75 228 LEU A CA 1
ATOM 1753 C C . LEU A 1 228 ? -14.449 -8.292 26.271 1.00 94.75 228 LEU A C 1
ATOM 1755 O O . LEU A 1 228 ? -15.163 -9.081 26.896 1.00 94.75 228 LEU A O 1
ATOM 1759 N N . SER A 1 229 ? -13.205 -8.042 26.648 1.00 93.31 229 SER A N 1
ATOM 1760 C CA . SER A 1 229 ? -12.613 -8.620 27.851 1.00 93.31 229 SER A CA 1
ATOM 1761 C C . SER A 1 229 ? -11.753 -7.581 28.554 1.00 93.31 229 SER A C 1
ATOM 1763 O O . SER A 1 229 ? -11.056 -6.803 27.921 1.00 93.31 229 SER A O 1
ATOM 1765 N N . ASN A 1 230 ? -11.871 -7.515 29.883 1.00 91.25 230 ASN A N 1
ATOM 1766 C CA . ASN A 1 230 ? -11.136 -6.576 30.742 1.00 91.25 230 ASN A CA 1
ATOM 1767 C C . ASN A 1 230 ? -11.291 -5.081 30.388 1.00 91.25 230 ASN A C 1
ATOM 1769 O O . ASN A 1 230 ? -10.488 -4.259 30.824 1.00 91.25 230 ASN A O 1
ATOM 1773 N N . VAL A 1 231 ? -12.332 -4.718 29.636 1.00 85.44 231 VAL A N 1
ATOM 1774 C CA . VAL A 1 231 ? -12.579 -3.336 29.213 1.00 85.44 231 VAL A CA 1
ATOM 1775 C C . VAL A 1 231 ? -12.968 -2.483 30.418 1.00 85.44 231 VAL A C 1
ATOM 1777 O O . VAL A 1 231 ? -13.913 -2.802 31.142 1.00 85.44 231 VAL A O 1
ATOM 1780 N N . ARG A 1 232 ? -12.259 -1.370 30.618 1.00 82.38 232 ARG A N 1
ATOM 1781 C CA . ARG A 1 232 ? -12.572 -0.374 31.648 1.00 82.38 232 ARG A CA 1
ATOM 1782 C C . ARG A 1 232 ? -13.112 0.888 30.994 1.00 82.38 232 ARG A C 1
ATOM 1784 O O . ARG A 1 232 ? -12.353 1.760 30.583 1.00 82.38 232 ARG A O 1
ATOM 1791 N N . LEU A 1 233 ? -14.435 0.994 30.918 1.00 74.12 233 LEU A N 1
ATOM 1792 C CA . LEU A 1 233 ? -15.096 2.212 30.458 1.00 74.12 233 LEU A CA 1
ATOM 1793 C C . LEU A 1 233 ? -15.189 3.204 31.621 1.00 74.12 233 LEU A C 1
ATOM 1795 O O . LEU A 1 233 ? -15.874 2.949 32.608 1.00 74.12 233 LEU A O 1
ATOM 1799 N N . GLN A 1 234 ? -14.484 4.328 31.505 1.00 72.50 234 GLN A N 1
ATOM 1800 C CA . GLN A 1 234 ? -14.664 5.483 32.380 1.00 72.50 234 GLN A CA 1
ATOM 1801 C C . GLN A 1 234 ? -15.333 6.591 31.575 1.00 72.50 234 GLN A C 1
ATOM 1803 O O . GLN A 1 234 ? -14.821 6.998 30.534 1.00 72.50 234 GLN A O 1
ATOM 1808 N N . THR A 1 235 ? -16.484 7.057 32.051 1.00 74.12 235 THR A N 1
ATOM 1809 C CA . THR A 1 235 ? -17.154 8.233 31.495 1.00 74.12 235 THR A CA 1
ATOM 1810 C C . THR A 1 235 ? -16.783 9.463 32.325 1.00 74.12 235 THR A C 1
ATOM 1812 O O . THR A 1 235 ? -16.733 9.363 33.553 1.00 74.12 235 THR A O 1
ATOM 1815 N N . PRO A 1 236 ? -16.506 10.618 31.693 1.00 77.62 236 PRO A N 1
ATOM 1816 C CA . PRO A 1 236 ? -16.369 11.881 32.411 1.00 77.62 236 PRO A CA 1
ATOM 1817 C C . PRO A 1 236 ? -17.726 12.443 32.868 1.00 77.62 236 PRO A C 1
ATOM 1819 O O . PRO A 1 236 ? -17.746 13.407 33.630 1.00 77.62 236 PRO A O 1
ATOM 1822 N N . LEU A 1 237 ? -18.844 11.874 32.395 1.00 83.56 237 LEU A N 1
ATOM 1823 C CA . LEU A 1 237 ? -20.194 12.301 32.758 1.00 83.56 237 LEU A CA 1
ATOM 1824 C C . LEU A 1 237 ? -20.510 11.920 34.204 1.00 83.56 237 LEU A C 1
ATOM 1826 O O . LEU A 1 237 ? -20.161 10.832 34.672 1.00 83.56 237 LEU A O 1
ATOM 1830 N N . THR A 1 238 ? -21.215 12.806 34.902 1.00 84.81 238 THR A N 1
ATOM 1831 C CA . THR A 1 238 ? -21.833 12.449 36.181 1.00 84.81 238 THR A CA 1
ATOM 1832 C C . THR A 1 238 ? -22.972 11.454 35.954 1.00 84.81 238 THR A C 1
ATOM 1834 O O . THR A 1 238 ? -23.472 11.300 34.841 1.00 84.81 238 THR A O 1
ATOM 1837 N N . LEU A 1 239 ? -23.403 10.769 37.018 1.00 80.75 239 LEU A N 1
ATOM 1838 C CA . LEU A 1 239 ? -24.503 9.807 36.921 1.00 80.75 239 LEU A CA 1
ATOM 1839 C C . LEU A 1 239 ? -25.789 10.468 36.396 1.00 80.75 239 LEU A C 1
ATOM 1841 O O . LEU A 1 239 ? -26.484 9.869 35.592 1.00 80.75 239 LEU A O 1
ATOM 1845 N N . GLU A 1 240 ? -26.071 11.702 36.822 1.00 88.81 240 GLU A N 1
ATOM 1846 C CA . GLU A 1 240 ? -27.227 12.493 36.374 1.00 88.81 240 GLU A CA 1
ATOM 1847 C C . GLU A 1 240 ? -27.147 12.798 34.870 1.00 88.81 240 GLU A C 1
ATOM 1849 O O . GLU A 1 240 ? -28.095 12.531 34.145 1.00 88.81 240 GLU A O 1
ATOM 1854 N N . GLN A 1 241 ? -25.976 13.219 34.378 1.00 87.06 241 GLN A N 1
ATOM 1855 C CA . GLN A 1 241 ? -25.736 13.506 32.955 1.00 87.06 241 GLN A CA 1
ATOM 1856 C C . GLN A 1 241 ? -25.763 12.271 32.046 1.00 87.06 241 GLN A C 1
ATOM 1858 O O . GLN A 1 241 ? -25.739 12.410 30.828 1.00 87.06 241 GLN A O 1
ATOM 1863 N N . PHE A 1 242 ? -25.721 11.066 32.613 1.00 77.88 242 PHE A N 1
ATOM 1864 C CA . PHE A 1 242 ? -25.767 9.826 31.842 1.00 77.88 242 PHE A CA 1
ATOM 1865 C C . PHE A 1 242 ? -27.205 9.383 31.520 1.00 77.88 242 PHE A C 1
ATOM 1867 O O . PHE A 1 242 ? -27.395 8.567 30.621 1.00 77.88 242 PHE A O 1
ATOM 1874 N N . TRP A 1 243 ? -28.199 9.882 32.264 1.00 78.75 243 TRP A N 1
ATOM 1875 C CA . TRP A 1 243 ? -29.613 9.513 32.111 1.00 78.75 243 TRP A CA 1
ATOM 1876 C C . TRP A 1 243 ? -30.464 10.565 31.385 1.00 78.75 243 TRP A C 1
ATOM 1878 O O . TRP A 1 243 ? -31.612 10.258 31.058 1.00 78.75 243 TRP A O 1
ATOM 1888 N N . ASP A 1 244 ? -29.909 11.755 31.140 1.00 58.56 244 ASP A N 1
ATOM 1889 C CA . ASP A 1 244 ? -30.494 12.826 30.317 1.00 58.56 244 ASP A CA 1
ATOM 1890 C C . ASP A 1 244 ? -30.121 12.665 28.830 1.00 58.56 244 ASP A C 1
ATOM 1892 O O . ASP A 1 244 ? -30.996 12.928 27.970 1.00 58.56 244 ASP A O 1
#

Mean predicted aligned error: 7.04 Å

Nearest PDB structures (foldseek):
  7qp7-assembly1_1  TM=1.932E-01  e=5.611E-01  Homo sapiens
  2hx0-assembly1_A  TM=3.962E-01  e=9.308E+00  Salmonella enterica
  2p6y-assembly1_A  TM=2.396E-01  e=8.319E+00  Vibrio cholerae
  8pj2-assembly1_1  TM=1.852E-01  e=2.160E+00  Homo sapiens
  8f5p-assembly1_C  TM=1.550E-01  e=1.931E+00  Leishmania tarentolae

Radius of gyration: 23.74 Å; Cα contacts (8 Å, |Δi|>4): 569; chains: 1; bounding box: 66×34×82 Å